Protein AF-A0A5J5C8I3-F1 (afdb_monomer_lite)

Organism: NCBI:txid54343

InterPro domains:
  IPR006120 Resolvase, HTH domain [PF02796] (49-90)
  IPR058913 Integrase core domain, putative [PF24764] (162-215)

Foldseek 3Di:
DLVVCVVCVVPDVDPVVVNVVVVVVVVVVVVVVVPPPPLDFDWDDDPDDDTQTDDDPVVVLVCLLVVDDLVRVCVVNVHDSVSSVVVCVVVVHDNVVQADPDDLVNLLVLLLVVCVVPVPDDLVNSQVVCVVVVGHHDSVSSVVSCCVNPVPSVVVVVPVCDLLLVLLCCQQPVVVVVVVVVVVCVCQQQFFDPVVVGGGVVRVVVVVCVVPVDDDDPPPPPVPDPVVVVLDDVPDPPSDDPDPPSPDPDDPVLVVVLVVFADSPDDDPPSRVVRSVSSSVSCVVVPGD

pLDDT: mean 78.27, std 14.27, range [40.41, 94.88]

Secondary structure (DSSP, 8-state):
-HHHHHHHTTTS---HHHHHHHHHHHHHHHHHHHS-------EE--SSSSPEE---HHHHHHHHHTT--HHHHHHHTTS-HHHHHHHHHHTT--GGGGS----HHHHHHHHHHHHHH-TT--HHHHHHHHHHTT----HHHHHHHHHHH-HHHHHHHHHHS-HHHHHHHHHHHHHHHHHHHHHHHHHHHTSPBGGGTTB-HHHHHHHHHHH--S---S----TTS-HHHHT--TT-TT-S---------S-HHHHHHHHHH--TTS--SSTTHHHHHHHHHHHHHTT--

Radius of gyration: 27.31 Å; chains: 1; bounding box: 57×74×63 Å

Structure (mmCIF, N/CA/C/O backbone):
data_AF-A0A5J5C8I3-F1
#
_entry.id   AF-A0A5J5C8I3-F1
#
loop_
_atom_site.group_PDB
_atom_site.id
_atom_site.type_symbol
_atom_site.label_atom_id
_atom_site.label_alt_id
_atom_site.label_comp_id
_atom_site.label_asym_id
_atom_site.label_entity_id
_atom_site.label_seq_id
_atom_site.pdbx_PDB_ins_code
_atom_site.Cartn_x
_atom_site.Cartn_y
_atom_site.Cartn_z
_atom_site.occupancy
_atom_site.B_iso_or_equiv
_atom_site.auth_seq_id
_atom_site.auth_comp_id
_atom_site.auth_asym_id
_atom_site.auth_atom_id
_atom_site.pdbx_PDB_model_num
ATOM 1 N N . GLU A 1 1 ? 6.267 12.354 2.575 1.00 45.28 1 GLU A N 1
ATOM 2 C CA . GLU A 1 1 ? 5.668 13.059 1.418 1.00 45.28 1 GLU A CA 1
ATOM 3 C C . GLU A 1 1 ? 6.557 14.190 0.904 1.00 45.28 1 GLU A C 1
ATOM 5 O O . GLU A 1 1 ? 6.891 14.155 -0.270 1.00 45.28 1 GLU A O 1
ATOM 10 N N . LEU A 1 2 ? 7.067 15.094 1.752 1.00 53.88 2 LEU A N 1
ATOM 11 C CA . LEU A 1 2 ? 8.058 16.112 1.342 1.00 53.88 2 LEU A CA 1
ATOM 12 C C . LEU A 1 2 ? 9.326 15.546 0.681 1.00 53.88 2 LEU A C 1
ATOM 14 O O . LEU A 1 2 ? 9.783 16.104 -0.302 1.00 53.88 2 LEU A O 1
ATOM 18 N N . VAL A 1 3 ? 9.833 14.402 1.154 1.00 56.12 3 VAL A N 1
ATOM 19 C CA . VAL A 1 3 ? 10.991 13.705 0.553 1.00 56.12 3 VAL A CA 1
ATOM 20 C C . VAL A 1 3 ? 10.717 13.251 -0.889 1.00 56.12 3 VAL A C 1
ATOM 22 O O . VAL A 1 3 ? 11.612 13.241 -1.726 1.00 56.12 3 VAL A O 1
ATOM 25 N N . VAL A 1 4 ? 9.466 12.892 -1.193 1.00 55.72 4 VAL A N 1
ATOM 26 C CA . VAL A 1 4 ? 9.051 12.476 -2.541 1.00 55.72 4 VAL A CA 1
ATOM 27 C C . VAL A 1 4 ? 8.897 13.704 -3.439 1.00 55.72 4 VAL A C 1
ATOM 29 O O . VAL A 1 4 ? 9.356 13.685 -4.573 1.00 55.72 4 VAL A O 1
ATOM 32 N N . LEU A 1 5 ? 8.339 14.802 -2.920 1.00 54.97 5 LEU A N 1
ATOM 33 C CA . LEU A 1 5 ? 8.236 16.070 -3.651 1.00 54.97 5 LEU A CA 1
ATOM 34 C C . LEU A 1 5 ? 9.607 16.700 -3.927 1.00 54.97 5 LEU A C 1
ATOM 36 O O . LEU A 1 5 ? 9.824 17.210 -5.020 1.00 54.97 5 LEU A O 1
ATOM 40 N N . SER A 1 6 ? 10.552 16.619 -2.985 1.00 61.47 6 SER A N 1
ATOM 41 C CA . SER A 1 6 ? 11.927 17.084 -3.196 1.00 61.47 6 SER A CA 1
ATOM 42 C C . SER A 1 6 ? 12.701 16.212 -4.184 1.00 61.47 6 SER A C 1
ATOM 44 O O . SER A 1 6 ? 13.575 16.713 -4.877 1.00 61.47 6 SER A O 1
ATOM 46 N N . ALA A 1 7 ? 12.395 14.912 -4.252 1.00 57.50 7 ALA A N 1
ATOM 47 C CA . ALA A 1 7 ? 12.998 14.005 -5.226 1.00 57.50 7 ALA A CA 1
ATOM 48 C C . ALA A 1 7 ? 12.421 14.194 -6.641 1.00 57.50 7 ALA A C 1
ATOM 50 O O . ALA A 1 7 ? 13.134 13.994 -7.619 1.00 57.50 7 ALA A O 1
ATOM 51 N N . LEU A 1 8 ? 11.148 14.596 -6.746 1.00 52.44 8 LEU A N 1
ATOM 52 C CA . LEU A 1 8 ? 10.437 14.807 -8.011 1.00 52.44 8 LEU A CA 1
ATOM 53 C C . LEU A 1 8 ? 10.497 16.253 -8.528 1.00 52.44 8 LEU A C 1
ATOM 55 O O . LEU A 1 8 ? 10.096 16.490 -9.665 1.00 52.44 8 LEU A O 1
ATOM 59 N N . SER A 1 9 ? 11.008 17.215 -7.751 1.00 62.06 9 SER A N 1
ATOM 60 C CA . SER A 1 9 ? 11.122 18.620 -8.186 1.00 62.06 9 SER A CA 1
ATOM 61 C C . SER A 1 9 ? 12.060 18.809 -9.382 1.00 62.06 9 SER A C 1
ATOM 63 O O . SER A 1 9 ? 11.956 19.797 -10.100 1.00 62.06 9 SER A O 1
ATOM 65 N N . SER A 1 10 ? 12.957 17.848 -9.618 1.00 57.84 10 SER A N 1
ATOM 66 C CA . SER A 1 10 ? 13.832 17.797 -10.791 1.00 57.84 10 SER A CA 1
ATOM 67 C C . SER A 1 10 ? 13.133 17.280 -12.054 1.00 57.84 10 SER A C 1
ATOM 69 O O . SER A 1 10 ? 13.658 17.463 -13.148 1.00 57.84 10 SER A O 1
ATOM 71 N N . GLN A 1 11 ? 11.970 16.632 -11.916 1.00 60.75 11 GLN A N 1
ATOM 72 C CA . GLN A 1 11 ? 11.243 15.966 -13.005 1.00 60.75 11 GLN A CA 1
ATOM 73 C C . GLN A 1 11 ? 9.874 16.599 -13.299 1.00 60.75 11 GLN A C 1
ATOM 75 O O . GLN A 1 11 ? 9.324 16.390 -14.378 1.00 60.75 11 GLN A O 1
ATOM 80 N N . LEU A 1 12 ? 9.316 17.369 -12.361 1.00 60.66 12 LEU A N 1
ATOM 81 C CA . LEU A 1 12 ? 8.031 18.052 -12.490 1.00 60.66 12 LEU A CA 1
ATOM 82 C C . LEU A 1 12 ? 8.188 19.519 -12.076 1.00 60.66 12 LEU A C 1
ATOM 84 O O . LEU A 1 12 ? 8.596 19.805 -10.951 1.00 60.66 12 LEU A O 1
ATOM 88 N N . GLU A 1 13 ? 7.813 20.449 -12.958 1.00 63.59 13 GLU A N 1
ATOM 89 C CA . GLU A 1 13 ? 7.705 21.877 -12.631 1.00 63.59 13 GLU A CA 1
ATOM 90 C C . GLU A 1 13 ? 6.507 22.103 -11.697 1.00 63.59 13 GLU A C 1
ATOM 92 O O . GLU A 1 13 ? 5.397 22.433 -12.116 1.00 63.59 13 GLU A O 1
ATOM 97 N N . ILE A 1 14 ? 6.711 21.870 -10.402 1.00 69.06 14 ILE A N 1
ATOM 98 C CA . ILE A 1 14 ? 5.709 22.160 -9.380 1.00 69.06 14 ILE A CA 1
ATOM 99 C C . ILE A 1 14 ? 5.780 23.663 -9.078 1.00 69.06 14 ILE A C 1
ATOM 101 O O . ILE A 1 14 ? 6.848 24.147 -8.696 1.00 69.06 14 ILE A O 1
ATOM 105 N N . PRO A 1 15 ? 4.673 24.421 -9.203 1.00 83.69 15 PRO A N 1
ATOM 106 C CA . PRO A 1 15 ? 4.667 25.835 -8.855 1.00 83.69 15 PRO A CA 1
ATOM 107 C C . PRO A 1 15 ? 5.133 26.049 -7.413 1.00 83.69 15 PRO A C 1
ATOM 109 O O . PRO A 1 15 ? 4.615 25.414 -6.492 1.00 83.69 15 PRO A O 1
ATOM 112 N N . GLN A 1 16 ? 6.067 26.981 -7.214 1.00 76.81 16 GLN A N 1
ATOM 113 C CA . GLN A 1 16 ? 6.699 27.241 -5.915 1.00 76.81 16 GLN A CA 1
ATOM 114 C C . GLN A 1 16 ? 5.673 27.478 -4.794 1.00 76.81 16 GLN A C 1
ATOM 116 O O . GLN A 1 16 ? 5.815 26.950 -3.699 1.00 76.81 16 GLN A O 1
ATOM 121 N N . ALA A 1 17 ? 4.567 28.160 -5.108 1.00 80.12 17 ALA A N 1
ATOM 122 C CA . ALA A 1 17 ? 3.471 28.400 -4.171 1.00 80.12 17 ALA A CA 1
ATOM 123 C C . ALA A 1 17 ? 2.844 27.109 -3.602 1.00 80.12 17 ALA A C 1
ATOM 125 O O . ALA A 1 17 ? 2.425 27.083 -2.448 1.00 80.12 17 ALA A O 1
ATOM 126 N N . VAL A 1 18 ? 2.783 26.030 -4.391 1.00 78.31 18 VAL A N 1
ATOM 127 C CA . VAL A 1 18 ? 2.261 24.728 -3.942 1.00 78.31 18 VAL A CA 1
ATOM 128 C C . VAL A 1 18 ? 3.261 24.052 -3.009 1.00 78.31 18 VAL A C 1
ATOM 130 O O . VAL A 1 18 ? 2.869 23.491 -1.987 1.00 78.31 18 VAL A O 1
ATOM 133 N N . PHE A 1 19 ? 4.553 24.132 -3.330 1.00 78.44 19 PHE A N 1
ATOM 134 C CA . PHE A 1 19 ? 5.613 23.594 -2.480 1.00 78.44 19 PHE A CA 1
ATOM 135 C C . PHE A 1 19 ? 5.661 24.307 -1.122 1.00 78.44 19 PHE A C 1
ATOM 137 O O . PHE A 1 19 ? 5.712 23.650 -0.078 1.00 78.44 19 PHE A O 1
ATOM 144 N N . ASP A 1 20 ? 5.574 25.636 -1.134 1.00 79.31 20 ASP A N 1
ATOM 145 C CA . ASP A 1 20 ? 5.576 26.464 0.070 1.00 79.31 20 ASP A CA 1
ATOM 146 C C . ASP A 1 20 ? 4.351 26.153 0.945 1.00 79.31 20 ASP A C 1
ATOM 148 O O . ASP A 1 20 ? 4.504 25.894 2.139 1.00 79.31 20 ASP A O 1
ATOM 152 N N . ALA A 1 21 ? 3.159 26.047 0.345 1.00 81.56 21 ALA A N 1
ATOM 153 C CA . ALA A 1 21 ? 1.935 25.686 1.061 1.00 81.56 21 ALA A CA 1
ATOM 154 C C . ALA A 1 21 ? 2.007 24.283 1.694 1.00 81.56 21 ALA A C 1
ATOM 156 O O . ALA A 1 21 ? 1.609 24.091 2.844 1.00 81.56 21 ALA A O 1
ATOM 157 N N . ILE A 1 22 ? 2.542 23.285 0.980 1.00 79.62 22 ILE A N 1
ATOM 158 C CA . ILE A 1 22 ? 2.702 21.922 1.519 1.00 79.62 22 ILE A CA 1
ATOM 159 C C . ILE A 1 22 ? 3.728 21.903 2.660 1.00 79.62 22 ILE A C 1
ATOM 161 O O . ILE A 1 22 ? 3.525 21.222 3.670 1.00 79.62 22 ILE A O 1
ATOM 165 N N . THR A 1 23 ? 4.817 22.658 2.518 1.00 80.94 23 THR A N 1
ATOM 166 C CA . THR A 1 2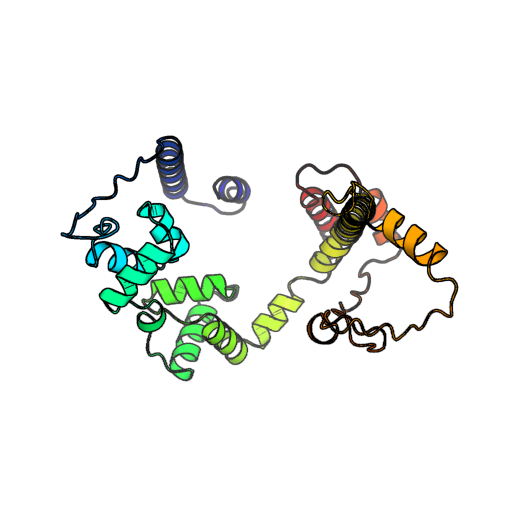3 ? 5.854 22.782 3.549 1.00 80.94 23 THR A CA 1
ATOM 167 C C . THR A 1 23 ? 5.302 23.458 4.801 1.00 80.94 23 THR A C 1
ATOM 169 O O . THR A 1 23 ? 5.540 22.985 5.914 1.00 80.94 23 THR A O 1
ATOM 172 N N . GLU A 1 24 ? 4.507 24.512 4.631 1.00 85.56 24 GLU A N 1
ATOM 173 C CA . GLU A 1 24 ? 3.819 25.200 5.721 1.00 85.56 24 GLU A CA 1
ATOM 174 C C . GLU A 1 24 ? 2.870 24.254 6.466 1.00 85.56 24 GLU A C 1
ATOM 176 O O . GLU A 1 24 ? 2.959 24.127 7.691 1.00 85.56 24 GLU A O 1
ATOM 181 N N . VAL A 1 25 ? 2.030 23.512 5.738 1.00 83.69 25 VAL A N 1
ATOM 182 C CA . VAL A 1 25 ? 1.136 22.505 6.329 1.00 83.69 25 VAL A CA 1
ATOM 183 C C . VAL A 1 25 ? 1.934 21.450 7.097 1.00 83.69 25 VAL A C 1
ATOM 185 O O . VAL A 1 25 ? 1.577 21.115 8.226 1.00 83.69 25 VAL A O 1
ATOM 188 N N . HIS A 1 26 ? 3.043 20.958 6.546 1.00 79.62 26 HIS A N 1
ATOM 189 C CA . HIS A 1 26 ? 3.890 19.983 7.232 1.00 79.62 26 HIS A CA 1
ATOM 190 C C . HIS A 1 26 ? 4.505 20.537 8.524 1.00 79.62 26 HIS A C 1
ATOM 192 O O . HIS A 1 26 ? 4.510 19.843 9.545 1.00 79.62 26 HIS A O 1
ATOM 198 N N . CYS A 1 27 ? 4.997 21.779 8.512 1.00 79.88 27 CYS A N 1
ATOM 199 C CA . CYS A 1 27 ? 5.508 22.451 9.707 1.00 79.88 27 CYS A CA 1
ATOM 200 C C . CYS A 1 27 ? 4.414 22.614 10.771 1.00 79.88 27 CYS A C 1
ATOM 202 O O . CYS A 1 27 ? 4.650 22.322 11.945 1.00 79.88 27 CYS A O 1
ATOM 204 N N . LEU A 1 28 ? 3.204 23.015 10.372 1.00 80.38 28 LEU A N 1
ATOM 205 C CA . LEU A 1 28 ? 2.064 23.154 11.282 1.00 80.38 28 LEU A CA 1
ATOM 206 C C . LEU A 1 28 ? 1.656 21.811 11.900 1.00 80.38 28 LEU A C 1
ATOM 208 O O . LEU A 1 28 ? 1.458 21.737 13.114 1.00 80.38 28 LEU A O 1
ATOM 212 N N . VAL A 1 29 ? 1.585 20.750 11.094 1.00 76.81 29 VAL A N 1
ATOM 213 C CA . VAL A 1 29 ? 1.251 19.391 11.549 1.00 76.81 29 VAL A CA 1
ATOM 214 C C . VAL A 1 29 ? 2.332 18.833 12.477 1.00 76.81 29 VAL A C 1
ATOM 216 O O . VAL A 1 29 ? 2.001 18.276 13.521 1.00 76.81 29 VAL A O 1
ATOM 219 N N . SER A 1 30 ? 3.612 19.024 12.147 1.00 74.75 30 SER A N 1
ATOM 220 C CA . SER A 1 30 ? 4.733 18.563 12.983 1.00 74.75 30 SER A CA 1
ATOM 221 C C . SER A 1 30 ? 4.735 19.265 14.342 1.00 74.75 30 SER A C 1
ATOM 223 O O . SER A 1 30 ? 4.835 18.613 15.378 1.00 74.75 30 SER A O 1
ATOM 225 N N . ARG A 1 31 ? 4.505 20.584 14.350 1.00 74.31 31 ARG A N 1
ATOM 226 C CA . ARG A 1 31 ? 4.409 21.386 15.577 1.00 74.31 31 ARG A CA 1
ATOM 227 C C . ARG A 1 31 ? 3.199 21.010 16.439 1.00 74.31 31 ARG A C 1
ATOM 229 O O . ARG A 1 31 ? 3.272 21.087 17.660 1.00 74.31 31 ARG A O 1
ATOM 236 N N . GLN A 1 32 ? 2.089 20.607 15.818 1.00 64.81 32 GLN A N 1
ATOM 237 C CA . GLN A 1 32 ? 0.923 20.069 16.526 1.00 64.81 32 GLN A CA 1
ATOM 238 C C . GLN A 1 32 ? 1.165 18.655 17.074 1.00 64.81 32 GLN A C 1
ATOM 240 O O . GLN A 1 32 ? 0.598 18.316 18.102 1.00 64.81 32 GLN A O 1
ATOM 245 N N . HIS A 1 33 ? 2.007 17.839 16.432 1.00 62.06 33 HIS A N 1
ATOM 246 C CA . HIS A 1 33 ? 2.320 16.486 16.904 1.00 62.06 33 HIS A CA 1
ATOM 247 C C . HIS A 1 33 ? 3.177 16.478 18.181 1.00 62.06 33 HIS A C 1
ATOM 249 O O . HIS A 1 33 ? 3.020 15.589 19.013 1.00 62.06 33 HIS A O 1
ATOM 255 N N . GLU A 1 34 ? 4.057 17.472 18.348 1.00 58.50 34 GLU A N 1
ATOM 256 C CA . GLU A 1 34 ? 4.888 17.649 19.554 1.00 58.50 34 GLU A CA 1
ATOM 257 C C . GLU A 1 34 ? 4.102 18.189 20.757 1.00 58.50 34 GLU A C 1
ATOM 259 O O . GLU A 1 34 ? 4.497 17.990 21.906 1.00 58.50 34 GLU A O 1
ATOM 264 N N . GLN A 1 35 ? 2.968 18.849 20.515 1.00 59.00 35 GLN A N 1
ATOM 265 C CA . GLN A 1 35 ? 2.013 19.158 21.569 1.00 59.00 35 GLN A CA 1
ATOM 266 C C . GLN A 1 35 ? 1.181 17.902 21.822 1.00 59.00 35 GLN A C 1
ATOM 268 O O . GLN A 1 35 ? 0.249 17.616 21.077 1.00 59.00 35 GLN A O 1
ATOM 273 N N . GLU A 1 36 ? 1.500 17.144 22.875 1.00 53.47 36 GLU A N 1
ATOM 274 C CA . GLU A 1 36 ? 0.595 16.117 23.395 1.00 53.47 36 GLU A CA 1
ATOM 275 C C . GLU A 1 36 ? -0.774 16.762 23.649 1.00 53.47 36 GLU A C 1
ATOM 277 O O . GLU A 1 36 ? -1.001 17.432 24.659 1.00 53.47 36 GLU A O 1
ATOM 282 N N . THR A 1 37 ? -1.703 16.608 22.706 1.00 54.84 37 THR A N 1
ATOM 283 C CA . THR A 1 37 ? -3.076 17.055 22.894 1.00 54.84 37 THR A CA 1
ATOM 284 C C . THR A 1 37 ? -3.667 16.182 23.986 1.00 54.84 37 THR A C 1
ATOM 286 O O . THR A 1 37 ? -4.072 15.044 23.736 1.00 54.84 37 THR A O 1
ATOM 289 N N . ALA A 1 38 ? -3.695 16.700 25.212 1.00 53.06 38 ALA A N 1
ATOM 290 C CA . ALA A 1 38 ? -4.491 16.154 26.293 1.00 53.06 38 ALA A CA 1
ATOM 291 C C . ALA A 1 38 ? -5.965 16.273 25.885 1.00 53.06 38 ALA A C 1
ATOM 293 O O . ALA A 1 38 ? -6.630 17.275 26.158 1.00 53.06 38 ALA A O 1
ATOM 294 N N . VAL A 1 39 ? -6.473 15.272 25.161 1.00 61.06 39 VAL A N 1
ATOM 295 C CA . VAL A 1 39 ? -7.875 15.241 24.754 1.00 61.06 39 VAL A CA 1
ATOM 296 C C . VAL A 1 39 ? -8.710 15.072 26.018 1.00 61.06 39 VAL A C 1
ATOM 298 O O . VAL A 1 39 ? -8.777 13.996 26.611 1.00 61.06 39 VAL A O 1
ATOM 301 N N . THR A 1 40 ? -9.299 16.175 26.474 1.00 58.97 40 THR A N 1
ATOM 302 C CA . THR A 1 40 ? -10.128 16.191 27.676 1.00 58.97 40 THR A CA 1
ATOM 303 C C . THR A 1 40 ? -11.509 15.686 27.305 1.00 58.97 40 THR A C 1
ATOM 305 O O . THR A 1 40 ? -12.269 16.346 26.602 1.00 58.97 40 THR A O 1
ATOM 308 N N . VAL A 1 41 ? -11.827 14.484 27.769 1.00 69.06 41 VAL A N 1
ATOM 309 C CA . VAL A 1 41 ? -13.116 13.848 27.521 1.00 69.06 41 VAL A CA 1
ATOM 310 C C . VAL A 1 41 ? -14.086 14.230 28.640 1.00 69.06 41 VAL A C 1
ATOM 312 O O . VAL A 1 41 ? -13.828 13.948 29.811 1.00 69.06 41 VAL A O 1
ATOM 315 N N . LEU A 1 42 ? -15.216 14.850 28.291 1.00 73.56 42 LEU A N 1
ATOM 316 C CA . LEU A 1 42 ? -16.266 15.189 29.255 1.00 73.56 42 LEU A CA 1
ATOM 317 C C . LEU A 1 42 ? -16.991 13.920 29.727 1.00 73.56 42 LEU A C 1
ATOM 319 O O . LEU A 1 42 ? -17.348 13.052 28.927 1.00 73.56 42 LEU A O 1
ATOM 323 N N . LEU A 1 43 ? -17.210 13.808 31.038 1.00 79.44 43 LEU A N 1
ATOM 324 C CA . LEU A 1 43 ? -17.858 12.658 31.667 1.00 79.44 43 LEU A CA 1
ATOM 325 C C . LEU A 1 43 ? -19.172 13.076 32.327 1.00 79.44 43 LEU A C 1
ATOM 327 O O . LEU A 1 43 ? -19.191 13.935 33.203 1.00 79.44 43 LEU A O 1
ATOM 331 N N . GLU A 1 44 ? -20.252 12.397 31.968 1.00 78.00 44 GLU A N 1
ATOM 332 C CA . GLU A 1 44 ? -21.546 12.476 32.636 1.00 78.00 44 GLU A CA 1
ATOM 333 C C . GLU A 1 44 ? -21.626 11.377 33.708 1.00 78.00 44 GLU A C 1
ATOM 335 O O . GLU A 1 44 ? -21.439 10.188 33.416 1.00 78.00 44 GLU A O 1
ATOM 340 N N . ARG A 1 45 ? -21.871 11.746 34.970 1.00 74.06 45 ARG A N 1
ATOM 341 C CA . ARG A 1 45 ? -22.079 10.776 36.058 1.00 74.06 45 ARG A CA 1
ATOM 342 C C . ARG A 1 45 ? -23.573 10.527 36.243 1.00 74.06 45 ARG A C 1
ATOM 344 O O . ARG A 1 45 ? -24.299 11.438 36.617 1.00 74.06 45 ARG A O 1
ATOM 351 N N . GLY A 1 46 ? -24.008 9.293 35.999 1.00 74.06 46 GLY A N 1
ATOM 352 C CA . GLY A 1 46 ? -25.358 8.839 36.335 1.00 74.06 46 GLY A CA 1
ATOM 353 C C . GLY A 1 46 ? -25.477 8.366 37.786 1.00 74.06 46 GLY A C 1
ATOM 354 O O . GLY A 1 46 ? -24.484 8.270 38.508 1.00 74.06 46 GLY A O 1
ATOM 355 N N . ASN A 1 47 ? -26.697 8.002 38.188 1.00 70.25 47 ASN A N 1
ATOM 356 C CA . ASN A 1 47 ? -27.012 7.531 39.545 1.00 70.25 47 ASN A CA 1
ATOM 357 C C . ASN A 1 47 ? -26.331 6.195 39.908 1.00 70.25 47 ASN A C 1
ATOM 359 O O . ASN A 1 47 ? -26.261 5.834 41.082 1.00 70.25 47 ASN A O 1
ATOM 363 N N . SER A 1 48 ? -25.851 5.423 38.923 1.00 66.31 48 SER A N 1
ATOM 364 C CA . SER A 1 48 ? -25.168 4.137 39.129 1.00 66.31 48 SER A CA 1
ATOM 365 C C . SER A 1 48 ? -24.269 3.789 37.935 1.00 66.31 48 SER A C 1
ATOM 367 O O . SER A 1 48 ? -24.631 4.055 36.790 1.00 66.31 48 SER A O 1
ATOM 369 N N . GLY A 1 49 ? -23.127 3.136 38.184 1.00 71.69 49 GLY A N 1
ATOM 370 C CA . GLY A 1 49 ? -22.245 2.592 37.140 1.00 71.69 49 GLY A CA 1
ATOM 371 C C . GLY A 1 49 ? -21.100 3.510 36.682 1.00 71.69 49 GLY A C 1
ATOM 372 O O . GLY A 1 49 ? -20.818 4.550 37.274 1.00 71.69 49 GLY A O 1
ATOM 373 N N . ARG A 1 50 ? -20.382 3.078 35.633 1.00 72.12 50 ARG A N 1
ATOM 374 C CA . ARG A 1 50 ? -19.227 3.799 35.065 1.00 72.12 50 ARG A CA 1
ATOM 375 C C . ARG A 1 50 ? -19.693 5.089 34.361 1.00 72.12 50 ARG A C 1
ATOM 377 O O . ARG A 1 50 ? -20.641 5.007 33.583 1.00 72.12 50 ARG A O 1
ATOM 384 N N . PRO A 1 51 ? -19.016 6.241 34.557 1.00 77.69 51 PRO A N 1
ATOM 385 C CA . PRO A 1 51 ? -19.392 7.507 33.923 1.00 77.69 51 PRO A CA 1
ATOM 386 C C . PRO A 1 51 ? -19.471 7.416 32.393 1.00 77.69 51 PRO A C 1
ATOM 388 O O . PRO A 1 51 ? -18.650 6.743 31.756 1.00 77.69 51 PRO A O 1
ATOM 391 N N . ARG A 1 52 ? -20.447 8.110 31.803 1.00 78.44 52 ARG A N 1
ATOM 392 C CA . ARG A 1 52 ? -20.697 8.140 30.360 1.00 78.44 52 ARG A CA 1
ATOM 393 C C . ARG A 1 52 ? -19.818 9.212 29.716 1.00 78.44 52 ARG A C 1
ATOM 395 O O . ARG A 1 52 ? -19.861 10.371 30.094 1.00 78.44 52 ARG A O 1
ATOM 402 N N . VAL A 1 53 ? -19.029 8.829 28.722 1.00 82.25 53 VAL A N 1
ATOM 403 C CA . VAL A 1 53 ? -18.193 9.755 27.943 1.00 82.25 53 VAL A CA 1
ATOM 404 C C . VAL A 1 53 ? -19.063 10.548 26.971 1.00 82.25 53 VAL A C 1
ATOM 406 O O . VAL A 1 53 ? -19.627 9.931 26.068 1.00 82.25 53 VAL A O 1
ATOM 409 N N . ILE A 1 54 ? -19.191 11.864 27.146 1.00 82.69 54 ILE A N 1
ATOM 410 C CA . ILE A 1 54 ? -19.968 12.759 26.273 1.00 82.69 54 ILE A CA 1
ATOM 411 C C . ILE A 1 54 ? -19.175 13.017 24.991 1.00 82.69 54 ILE A C 1
ATOM 413 O O . ILE A 1 54 ? -18.044 13.490 25.046 1.00 82.69 54 ILE A O 1
ATOM 417 N N . LEU A 1 55 ? -19.790 12.706 23.851 1.00 86.12 55 LEU A N 1
ATOM 418 C CA . LEU A 1 55 ? -19.276 12.958 22.506 1.00 86.12 55 LEU A CA 1
ATOM 419 C C . LEU A 1 55 ? -20.345 13.739 21.723 1.00 86.12 55 LEU A C 1
ATOM 421 O O . LEU A 1 55 ? -21.529 13.507 21.961 1.00 86.12 55 LEU A O 1
ATOM 425 N N . SER A 1 56 ? -19.944 14.618 20.799 1.00 89.00 56 SER A N 1
ATOM 426 C CA . SER A 1 56 ? -20.870 15.254 19.843 1.00 89.00 56 SER A CA 1
ATOM 427 C C . SER A 1 56 ? -21.152 14.301 18.681 1.00 89.00 56 SER A C 1
ATOM 429 O O . SER A 1 56 ? -20.221 13.746 18.089 1.00 89.00 56 SER A O 1
ATOM 431 N N . GLU A 1 57 ? -22.435 14.101 18.384 1.00 90.56 57 GLU A N 1
ATOM 432 C CA . GLU A 1 57 ? -22.897 13.289 17.256 1.00 90.56 57 GLU A CA 1
ATOM 433 C C . GLU A 1 57 ? -22.523 13.950 15.928 1.00 90.56 57 GLU A C 1
ATOM 435 O O . GLU A 1 57 ? -21.987 13.294 15.033 1.00 90.56 57 GLU A O 1
ATOM 440 N N . GLU A 1 58 ? -22.733 15.262 15.844 1.00 91.56 58 GLU A N 1
ATOM 441 C CA . GLU A 1 58 ? -22.479 16.093 14.670 1.00 91.56 58 GLU A CA 1
ATOM 442 C C . GLU A 1 58 ? -21.003 16.023 14.286 1.00 91.56 58 GLU A C 1
ATOM 444 O O . GLU A 1 58 ? -20.667 15.697 13.149 1.00 91.56 58 GLU A O 1
ATOM 449 N N . TYR A 1 59 ? -20.116 16.202 15.268 1.00 90.75 59 TYR A N 1
ATOM 450 C CA . TYR A 1 59 ? -18.676 16.140 15.052 1.00 90.75 59 TYR A CA 1
ATOM 451 C C . TYR A 1 59 ? -18.224 14.757 14.564 1.00 90.75 59 TYR A C 1
ATOM 453 O O . TYR A 1 59 ? -17.438 14.640 13.624 1.00 90.75 59 TYR A O 1
ATOM 461 N N . VAL A 1 60 ? -18.738 13.676 15.159 1.00 90.75 60 VAL A N 1
ATOM 462 C CA . VAL A 1 60 ? -18.406 12.313 14.712 1.00 90.75 60 VAL A CA 1
ATOM 463 C C . VAL A 1 60 ? -18.956 12.045 13.307 1.00 90.75 60 VAL A C 1
ATOM 465 O O . VAL A 1 60 ? -18.263 11.423 12.500 1.00 90.75 60 VAL A O 1
ATOM 468 N N . SER A 1 61 ? -20.157 12.532 12.995 1.00 90.50 61 SER A N 1
ATOM 469 C CA . SER A 1 61 ? -20.773 12.422 11.669 1.00 90.50 61 SER A CA 1
ATOM 470 C C . SER A 1 61 ? -19.950 13.145 10.597 1.00 90.50 61 SER A C 1
ATOM 472 O O . SER A 1 61 ? -19.627 12.559 9.561 1.00 90.50 61 SER A O 1
ATOM 474 N N . GLU A 1 62 ? -19.505 14.372 10.870 1.00 90.06 62 GLU A N 1
ATOM 475 C CA . GLU A 1 62 ? -18.627 15.139 9.980 1.00 90.06 62 GLU A CA 1
ATOM 476 C C . GLU A 1 62 ? -17.311 14.406 9.703 1.00 90.06 62 GLU A C 1
ATOM 478 O O . GLU A 1 62 ? -16.929 14.226 8.544 1.00 90.06 62 GLU A O 1
ATOM 483 N N . LEU A 1 63 ? -16.648 13.891 10.741 1.00 88.50 63 LEU A N 1
ATOM 484 C CA . LEU A 1 63 ? -15.400 13.140 10.576 1.00 88.50 63 LEU A CA 1
ATOM 485 C C . LEU A 1 63 ? -15.599 11.852 9.759 1.00 88.50 63 LEU A C 1
ATOM 487 O O . LEU A 1 63 ? -14.73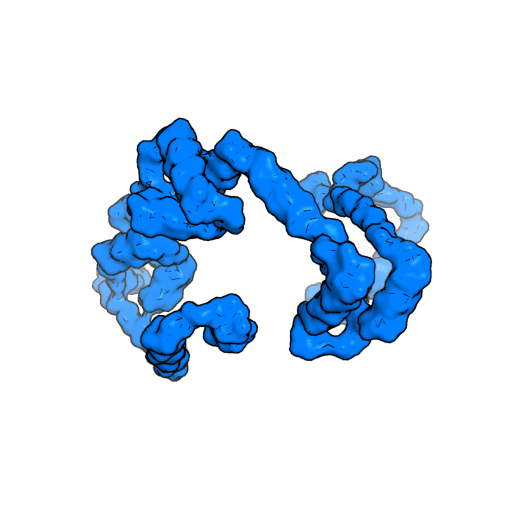5 11.465 8.963 1.00 88.50 63 LEU A O 1
ATOM 491 N N . LEU A 1 64 ? -16.742 11.180 9.925 1.00 87.44 64 LEU A N 1
ATOM 492 C CA . LEU A 1 64 ? -17.100 10.011 9.124 1.00 87.44 64 LEU A CA 1
ATOM 493 C C . LEU A 1 64 ? -17.357 10.378 7.655 1.00 87.44 64 LEU A C 1
ATOM 495 O O . LEU A 1 64 ? -16.948 9.609 6.773 1.00 87.44 64 LEU A O 1
ATOM 499 N N . ASN A 1 65 ? -17.981 11.531 7.393 1.00 86.31 65 ASN A N 1
ATOM 500 C CA . ASN A 1 65 ? -18.210 12.081 6.052 1.00 86.31 65 ASN A CA 1
ATOM 501 C C . ASN A 1 65 ? -16.902 12.482 5.361 1.00 86.31 65 ASN A C 1
ATOM 503 O O . ASN A 1 65 ? -16.719 12.181 4.183 1.00 86.31 65 ASN A O 1
ATOM 507 N N . MET A 1 66 ? -15.934 13.015 6.112 1.00 83.56 66 MET A N 1
ATOM 508 C CA . MET A 1 66 ? -14.566 13.259 5.628 1.00 83.56 66 MET A CA 1
ATOM 509 C C . MET A 1 66 ? -13.799 11.966 5.289 1.00 83.56 66 MET A C 1
ATOM 511 O O . MET A 1 66 ? -12.691 12.005 4.756 1.00 83.56 66 MET A O 1
ATOM 515 N N . GLY A 1 67 ? -14.366 10.790 5.578 1.00 79.81 67 GLY A N 1
ATOM 516 C CA . GLY A 1 67 ? -13.782 9.501 5.215 1.00 79.81 67 GLY A CA 1
ATOM 517 C C . GLY A 1 67 ? -12.712 8.996 6.184 1.00 79.81 67 GLY A C 1
ATOM 518 O O . GLY A 1 67 ? -12.013 8.030 5.856 1.00 79.81 67 GLY A O 1
ATOM 519 N N . LEU A 1 68 ? -12.599 9.593 7.376 1.00 81.06 68 LEU A N 1
ATOM 520 C CA . LEU A 1 68 ? -11.706 9.118 8.432 1.00 81.06 68 LEU A CA 1
ATOM 521 C C . LEU A 1 68 ? -12.155 7.741 8.937 1.00 81.06 68 LEU A C 1
ATOM 523 O O . LEU A 1 68 ? -13.342 7.424 9.038 1.00 81.06 68 LEU A O 1
ATOM 527 N N . SER A 1 69 ? -11.185 6.885 9.266 1.00 85.31 69 SER A N 1
ATOM 528 C CA . SER A 1 69 ? -11.495 5.570 9.836 1.00 85.31 69 SER A CA 1
ATOM 529 C C . SER A 1 69 ? -11.983 5.700 11.279 1.00 85.31 69 SER A C 1
ATOM 531 O O . SER A 1 69 ? -11.451 6.505 12.039 1.00 85.31 69 SER A O 1
ATOM 533 N N . VAL A 1 70 ? -12.895 4.823 11.713 1.00 85.25 70 VAL A N 1
ATOM 534 C CA . VAL A 1 70 ? -13.366 4.758 13.115 1.00 85.25 70 VAL A CA 1
ATOM 535 C C . VAL A 1 70 ? -12.191 4.638 14.099 1.00 85.25 70 VAL A C 1
ATOM 537 O O . VAL A 1 70 ? -12.192 5.234 15.170 1.00 85.25 70 VAL A O 1
ATOM 540 N N . LYS A 1 71 ? -11.128 3.916 13.716 1.00 83.94 71 LYS A N 1
ATOM 541 C CA . LYS A 1 71 ? -9.883 3.818 14.494 1.00 83.94 71 LYS A CA 1
ATOM 542 C C . LYS A 1 71 ? -9.179 5.168 14.651 1.00 83.94 71 LYS A C 1
ATOM 544 O O . LYS A 1 71 ? -8.640 5.421 15.724 1.00 83.94 71 LYS A O 1
ATOM 549 N N . CYS A 1 72 ? -9.129 5.971 13.594 1.00 81.88 72 CYS A N 1
ATOM 550 C CA . CYS A 1 72 ? -8.530 7.302 13.608 1.00 81.88 72 CYS A CA 1
ATOM 551 C C . CYS A 1 72 ? -9.392 8.280 14.410 1.00 81.88 72 CYS A C 1
ATOM 553 O O . CYS A 1 72 ? -8.867 8.924 15.310 1.00 81.88 72 CYS A O 1
ATOM 555 N N . ILE A 1 73 ? -10.709 8.289 14.185 1.00 86.19 73 ILE A N 1
ATOM 556 C CA . ILE A 1 73 ? -11.659 9.130 14.926 1.00 86.19 73 ILE A CA 1
ATOM 557 C C . ILE A 1 73 ? -11.586 8.830 16.427 1.00 86.19 73 ILE A C 1
ATOM 559 O O . ILE A 1 73 ? -11.487 9.744 17.232 1.00 86.19 73 ILE A O 1
ATOM 563 N N . ALA A 1 74 ? -11.542 7.552 16.820 1.00 86.25 74 ALA A N 1
ATOM 564 C CA . ALA A 1 74 ? -11.424 7.176 18.229 1.00 86.25 74 ALA A CA 1
ATOM 565 C C . ALA A 1 74 ? -10.147 7.738 18.874 1.00 86.25 74 ALA A C 1
ATOM 567 O O . ALA A 1 74 ? -10.192 8.229 19.998 1.00 86.25 74 ALA A O 1
ATOM 568 N N . LYS A 1 75 ? -9.021 7.713 18.146 1.00 84.00 75 LYS A N 1
ATOM 569 C CA . LYS A 1 75 ? -7.767 8.325 18.605 1.00 84.00 75 LYS A CA 1
ATOM 570 C C . LYS A 1 75 ? -7.881 9.848 18.704 1.00 84.00 75 LYS A C 1
ATOM 572 O O . LYS A 1 75 ? -7.471 10.394 19.716 1.00 84.00 75 LYS A O 1
ATOM 577 N N . LEU A 1 76 ? -8.455 10.497 17.689 1.00 83.88 76 LEU A N 1
ATOM 578 C CA . LEU A 1 76 ? -8.637 11.952 17.630 1.00 83.88 76 LEU A CA 1
ATOM 579 C C . LEU A 1 76 ? -9.487 12.464 18.801 1.00 83.88 76 LEU A C 1
ATOM 581 O O . LEU A 1 76 ? -9.160 13.460 19.430 1.00 83.88 76 LEU A O 1
ATOM 585 N N . VAL A 1 77 ? -10.559 11.738 19.113 1.00 84.19 77 VAL A N 1
ATOM 586 C CA . VAL A 1 77 ? -11.512 12.069 20.180 1.00 84.19 77 VAL A CA 1
ATOM 587 C C . VAL A 1 77 ? -11.024 11.591 21.561 1.00 84.19 77 VAL A C 1
ATOM 589 O O . VAL A 1 77 ? -11.651 11.879 22.576 1.00 84.19 77 VAL A O 1
ATOM 592 N N . GLY A 1 78 ? -9.896 10.876 21.642 1.00 82.56 78 GLY A N 1
ATOM 593 C CA . GLY A 1 78 ? -9.318 10.438 22.918 1.00 82.56 78 GLY A CA 1
ATOM 594 C C . GLY A 1 78 ? -10.094 9.310 23.606 1.00 82.56 78 GLY A C 1
ATOM 595 O O . GLY A 1 78 ? -10.082 9.196 24.831 1.00 82.56 78 GLY A O 1
ATOM 596 N N . VAL A 1 79 ? -10.789 8.461 22.843 1.00 86.31 79 VAL A N 1
ATOM 597 C CA . VAL A 1 79 ? -11.621 7.372 23.377 1.00 86.31 79 VAL A CA 1
ATOM 598 C C . VAL A 1 79 ? -11.235 6.008 22.815 1.00 86.31 79 VAL A C 1
ATOM 600 O O . VAL A 1 79 ? -10.621 5.869 21.758 1.00 86.31 79 VAL A O 1
ATOM 603 N N . SER A 1 80 ? -11.640 4.943 23.510 1.00 85.44 80 SER A N 1
ATOM 604 C CA . SER A 1 80 ? -11.516 3.595 22.955 1.00 85.44 80 SER A CA 1
ATOM 605 C C . SER A 1 80 ? -12.410 3.435 21.717 1.00 85.44 80 SER A C 1
ATOM 607 O O . SER A 1 80 ? -13.507 3.999 21.657 1.00 85.44 80 SER A O 1
ATOM 609 N N . ARG A 1 81 ? -11.993 2.601 20.752 1.00 88.12 81 ARG A N 1
ATOM 610 C CA . ARG A 1 81 ? -12.828 2.278 19.575 1.00 88.12 81 ARG A CA 1
ATOM 611 C C . ARG A 1 81 ? -14.208 1.757 19.970 1.00 88.12 81 ARG A C 1
ATOM 613 O O . ARG A 1 81 ? -15.186 2.109 19.330 1.00 88.12 81 ARG A O 1
ATOM 620 N N . TRP A 1 82 ? -14.284 0.963 21.037 1.00 86.94 82 TRP A N 1
ATOM 621 C CA . TRP A 1 82 ? -15.538 0.421 21.561 1.00 86.94 82 TRP A CA 1
ATOM 622 C C . TRP A 1 82 ? -16.484 1.508 22.069 1.00 86.94 82 TRP A C 1
ATOM 624 O O . TRP A 1 82 ? -17.684 1.435 21.818 1.00 86.94 82 TRP A O 1
ATOM 634 N N . THR A 1 83 ? -15.954 2.526 22.751 1.00 89.38 83 THR A N 1
ATOM 635 C CA . THR A 1 83 ? -16.745 3.675 23.212 1.00 89.38 83 THR A CA 1
ATOM 636 C C . THR A 1 83 ? -17.341 4.420 22.023 1.00 89.38 83 THR A C 1
ATOM 638 O O . THR A 1 83 ? -18.541 4.676 22.014 1.00 89.38 83 THR A O 1
ATOM 641 N N . LEU A 1 84 ? -16.525 4.711 21.005 1.00 89.81 84 LEU A N 1
ATOM 642 C CA . LEU A 1 84 ? -16.990 5.389 19.797 1.00 89.81 84 LEU A CA 1
ATOM 643 C C . LEU A 1 84 ? -18.034 4.551 19.046 1.00 89.81 84 LEU A C 1
ATOM 645 O O . LEU A 1 84 ? -19.086 5.068 18.695 1.00 89.81 84 LEU A O 1
ATOM 649 N N . GLN A 1 85 ? -17.787 3.251 18.868 1.00 90.38 85 GLN A N 1
ATOM 650 C CA . GLN A 1 85 ? -18.716 2.343 18.190 1.00 90.38 85 GLN A CA 1
ATOM 651 C C . GLN A 1 85 ? -20.067 2.258 18.911 1.00 90.38 85 GLN A C 1
ATOM 653 O O . GLN A 1 85 ? -21.111 2.244 18.266 1.00 90.38 85 GLN A O 1
ATOM 658 N N . ARG A 1 86 ? -20.060 2.234 20.250 1.00 87.81 86 ARG A N 1
ATOM 659 C CA . ARG A 1 86 ? -21.291 2.273 21.048 1.00 87.81 86 ARG A CA 1
ATOM 660 C C . ARG A 1 86 ? -22.077 3.555 20.781 1.00 87.81 86 ARG A C 1
ATOM 662 O O . ARG A 1 86 ? -23.271 3.470 20.530 1.00 87.81 86 ARG A O 1
ATOM 669 N N . ARG A 1 87 ? -21.406 4.713 20.788 1.00 90.50 87 ARG A N 1
ATOM 670 C CA . ARG A 1 87 ? -22.042 6.007 20.495 1.00 90.50 87 ARG A CA 1
ATOM 671 C C . ARG A 1 87 ? -22.595 6.070 19.076 1.00 90.50 87 ARG A C 1
ATOM 673 O O . ARG A 1 87 ? -23.747 6.429 18.900 1.00 90.50 87 ARG A O 1
ATOM 680 N N . MET A 1 88 ? -21.827 5.612 18.090 1.00 91.31 88 MET A N 1
ATOM 681 C CA . MET A 1 88 ? -22.296 5.503 16.708 1.00 91.31 88 MET A CA 1
ATOM 682 C C . MET A 1 88 ? -23.576 4.663 16.601 1.00 91.31 88 MET A C 1
ATOM 684 O O . MET A 1 88 ? -24.506 5.078 15.925 1.00 91.31 88 MET A O 1
ATOM 688 N N . ASN A 1 89 ? -23.657 3.529 17.304 1.00 89.69 89 ASN A N 1
ATOM 689 C CA . ASN A 1 89 ? -24.860 2.694 17.302 1.00 89.69 89 ASN A CA 1
ATOM 690 C C . ASN A 1 89 ? -26.059 3.378 17.985 1.00 89.69 89 ASN A C 1
ATOM 692 O O . ASN A 1 89 ? -27.175 3.240 17.497 1.00 89.69 89 ASN A O 1
ATOM 696 N N . GLU A 1 90 ? -25.841 4.105 19.089 1.00 90.56 90 GLU A N 1
ATOM 697 C CA . GLU A 1 90 ? -26.889 4.891 19.769 1.00 90.56 90 GLU A CA 1
ATOM 698 C C . GLU A 1 90 ? -27.491 5.960 18.841 1.00 90.56 90 GLU A C 1
ATOM 700 O O . GLU A 1 90 ? -28.695 6.191 18.876 1.00 90.56 90 GLU A O 1
ATOM 705 N N . TRP A 1 91 ? -26.658 6.568 17.994 1.00 92.50 91 TRP A N 1
ATOM 706 C CA . TRP A 1 91 ? -27.044 7.597 17.024 1.00 92.50 91 TRP A CA 1
ATOM 707 C C . TRP A 1 91 ? -27.479 7.041 15.660 1.00 92.50 91 TRP A C 1
ATOM 709 O O . TRP A 1 91 ? -27.809 7.791 14.750 1.00 92.50 91 TRP A O 1
ATOM 719 N N . GLY A 1 92 ? -27.430 5.719 15.466 1.00 88.06 92 GLY A N 1
ATOM 720 C CA . GLY A 1 92 ? -27.706 5.106 14.163 1.00 88.06 92 GLY A CA 1
ATOM 721 C C . GLY A 1 92 ? -26.676 5.439 13.070 1.00 88.06 92 GLY A C 1
ATOM 722 O O . GLY A 1 92 ? -26.933 5.198 11.890 1.00 88.06 92 GLY A O 1
ATOM 723 N N . LEU A 1 93 ? -25.495 5.952 13.429 1.00 88.62 93 LEU A N 1
ATOM 724 C CA . LEU A 1 93 ? -24.421 6.243 12.483 1.00 88.62 93 LEU A CA 1
ATOM 725 C C . LEU A 1 93 ? -23.745 4.952 12.018 1.00 88.62 93 LEU A C 1
ATOM 727 O O . LEU A 1 93 ? -23.238 4.151 12.808 1.00 88.62 93 LEU A O 1
ATOM 731 N N . SER A 1 94 ? -23.648 4.782 10.703 1.00 86.25 94 SER A N 1
ATOM 732 C CA . SER A 1 94 ? -22.990 3.633 10.089 1.00 86.25 94 SER A CA 1
ATOM 733 C C . SER A 1 94 ? -22.111 4.070 8.933 1.00 86.25 94 SER A C 1
ATOM 735 O O . SER A 1 94 ? -22.567 4.736 8.011 1.00 86.25 94 SER A O 1
ATOM 737 N N . VAL A 1 95 ? -20.859 3.599 8.916 1.00 80.81 95 VAL A N 1
ATOM 738 C CA . VAL A 1 95 ? -19.959 3.785 7.763 1.00 80.81 95 VAL A CA 1
ATOM 739 C C . VAL A 1 95 ? -20.580 3.207 6.489 1.00 80.81 95 VAL A C 1
ATOM 741 O O . VAL A 1 95 ? -20.361 3.742 5.408 1.00 80.81 95 VAL A O 1
ATOM 744 N N . ARG A 1 96 ? -21.364 2.124 6.615 1.00 81.12 96 ARG A N 1
ATOM 745 C CA . ARG A 1 96 ? -22.048 1.505 5.475 1.00 81.12 96 ARG A CA 1
ATOM 746 C C . ARG A 1 96 ? -23.184 2.370 4.938 1.00 81.12 96 ARG A C 1
ATOM 748 O O . ARG A 1 96 ? -23.403 2.353 3.737 1.00 81.12 96 ARG A O 1
ATOM 755 N N . GLY A 1 97 ? -23.857 3.122 5.809 1.00 81.44 97 GLY A N 1
ATOM 756 C CA . GLY A 1 97 ? -24.917 4.056 5.419 1.00 81.44 97 GLY A CA 1
ATOM 757 C C . GLY A 1 97 ? -24.400 5.298 4.690 1.00 81.44 97 GLY A C 1
ATOM 758 O O . GLY A 1 97 ? -25.185 6.029 4.111 1.00 81.44 97 GLY A O 1
ATOM 759 N N . LEU A 1 98 ? -23.083 5.526 4.694 1.00 83.19 98 LEU A N 1
ATOM 760 C CA . LEU A 1 98 ? -22.444 6.618 3.958 1.00 83.19 98 LEU A CA 1
ATOM 761 C C . LEU A 1 98 ? -22.015 6.213 2.544 1.00 83.19 98 LEU A C 1
ATOM 763 O O . LEU A 1 98 ? -21.404 7.025 1.852 1.00 83.19 98 LEU A O 1
ATOM 767 N N . TYR A 1 99 ? -22.227 4.958 2.135 1.00 87.06 99 TYR A N 1
ATOM 768 C CA . TYR A 1 99 ? -21.962 4.557 0.758 1.00 87.06 99 TYR A CA 1
ATOM 769 C C . TYR A 1 99 ? -23.048 5.096 -0.169 1.00 87.06 99 TYR A C 1
ATOM 771 O O . TYR A 1 99 ? -24.217 5.121 0.190 1.00 87.06 99 TYR A O 1
ATOM 779 N N . SER A 1 100 ? -22.649 5.512 -1.366 1.00 88.88 100 SER A N 1
ATOM 780 C CA . SER A 1 100 ? -23.579 5.976 -2.390 1.00 88.88 100 SER A CA 1
ATOM 781 C C . SER A 1 100 ? -24.370 4.806 -2.972 1.00 88.88 100 SER A C 1
ATOM 783 O O . SER A 1 100 ? -23.793 3.757 -3.284 1.00 88.88 100 SER A O 1
ATOM 785 N N . ASP A 1 101 ? -25.660 5.028 -3.206 1.00 90.31 101 ASP A N 1
ATOM 786 C CA . ASP A 1 101 ? -26.573 4.086 -3.863 1.00 90.31 101 ASP A CA 1
ATOM 787 C C . ASP A 1 101 ? -26.381 4.082 -5.388 1.00 90.31 101 ASP A C 1
ATOM 789 O O . ASP A 1 101 ? -27.302 4.320 -6.158 1.00 90.31 101 ASP A O 1
ATOM 793 N N . LEU A 1 102 ? -25.148 3.838 -5.835 1.00 91.25 102 LEU A N 1
ATOM 794 C CA . LEU A 1 102 ? -24.832 3.669 -7.254 1.00 91.25 102 LEU A CA 1
ATOM 795 C C . LEU A 1 102 ? -25.107 2.231 -7.681 1.00 91.25 102 LEU A C 1
ATOM 797 O O . LEU A 1 102 ? -24.704 1.295 -6.978 1.00 91.25 102 LEU A O 1
ATOM 801 N N . THR A 1 103 ? -25.681 2.039 -8.862 1.00 94.31 103 THR A N 1
ATOM 802 C CA . THR A 1 103 ? -25.716 0.741 -9.554 1.00 94.31 103 THR A CA 1
ATOM 803 C C . THR A 1 103 ? -24.335 0.379 -10.115 1.00 94.31 103 THR A C 1
ATOM 805 O O . THR A 1 103 ? -23.391 1.167 -10.056 1.00 94.31 103 THR A O 1
ATOM 808 N N . ASN A 1 104 ? -24.159 -0.860 -10.586 1.00 92.44 104 ASN A N 1
ATOM 809 C CA . ASN A 1 104 ? -22.882 -1.257 -11.187 1.00 92.44 104 ASN A CA 1
ATOM 810 C C . ASN A 1 104 ? -22.652 -0.569 -12.537 1.00 92.44 104 ASN A C 1
ATOM 812 O O . ASN A 1 104 ? -21.523 -0.176 -12.796 1.00 92.44 104 ASN A O 1
ATOM 816 N N . ASP A 1 105 ? -23.703 -0.357 -13.331 1.00 92.81 105 ASP A N 1
ATOM 817 C CA . ASP A 1 105 ? -23.592 0.304 -14.635 1.00 92.81 105 ASP A CA 1
ATOM 818 C C . ASP A 1 105 ? -23.253 1.793 -14.480 1.00 92.81 105 ASP A C 1
ATOM 820 O O . ASP A 1 105 ? -22.350 2.300 -15.141 1.00 92.81 105 ASP A O 1
ATOM 824 N N . GLU A 1 106 ? -23.899 2.490 -13.537 1.00 94.44 106 GLU A N 1
ATOM 825 C CA . GLU A 1 106 ? -23.557 3.883 -13.209 1.00 94.44 106 GLU A CA 1
ATOM 826 C C . GLU A 1 106 ? -22.119 4.007 -12.698 1.00 94.44 106 GLU A C 1
ATOM 828 O O . GLU A 1 106 ? -21.401 4.940 -13.063 1.00 94.44 106 GLU A O 1
ATOM 833 N N . LEU A 1 107 ? -21.674 3.050 -11.877 1.00 94.88 107 LEU A N 1
ATOM 834 C CA . LEU A 1 107 ? -20.295 3.011 -11.404 1.00 94.88 107 LEU A CA 1
ATOM 835 C C . LEU A 1 107 ? -19.311 2.795 -12.559 1.00 94.88 107 LEU A C 1
ATOM 837 O O . LEU A 1 107 ? -18.282 3.463 -12.598 1.00 94.88 107 LEU A O 1
ATOM 841 N N . ASP A 1 108 ? -19.626 1.901 -13.495 1.00 93.62 108 ASP A N 1
ATOM 842 C CA . ASP A 1 108 ? -18.780 1.601 -14.651 1.00 93.62 108 ASP A CA 1
ATOM 843 C C . ASP A 1 108 ? -18.662 2.817 -15.587 1.00 93.62 108 ASP A C 1
ATOM 845 O O . ASP A 1 108 ? -17.564 3.124 -16.054 1.00 93.62 108 ASP A O 1
ATOM 849 N N . ILE A 1 109 ? -19.744 3.583 -15.773 1.00 93.56 109 ILE A N 1
ATOM 850 C CA . ILE A 1 109 ? -19.726 4.852 -16.522 1.00 93.56 109 ILE A CA 1
ATOM 851 C C . ILE A 1 109 ? -18.800 5.875 -15.848 1.00 93.56 109 ILE A C 1
ATOM 853 O O . ILE A 1 109 ? -17.947 6.468 -16.514 1.00 93.56 109 ILE A O 1
ATOM 857 N N . LEU A 1 110 ? -18.926 6.066 -14.529 1.00 93.50 110 LEU A N 1
ATOM 858 C CA . LEU A 1 110 ? -18.079 7.000 -13.776 1.00 93.50 110 LEU A CA 1
ATOM 859 C C . LEU A 1 110 ? -16.604 6.585 -13.811 1.00 93.50 110 LEU A C 1
ATOM 861 O O . LEU A 1 110 ? -15.726 7.417 -14.046 1.00 93.50 110 LEU A O 1
ATOM 865 N N . VAL A 1 111 ? -16.330 5.295 -13.616 1.00 91.69 111 VAL A N 1
ATOM 866 C CA . VAL A 1 111 ? -14.978 4.733 -13.676 1.00 91.69 111 VAL A CA 1
ATOM 867 C C . VAL A 1 111 ? -14.385 4.905 -15.070 1.00 91.69 111 VAL A C 1
ATOM 869 O O . VAL A 1 111 ? -13.245 5.350 -15.174 1.00 91.69 111 VAL A O 1
ATOM 872 N N . SER A 1 112 ? -15.147 4.643 -16.136 1.00 90.38 112 SER A N 1
ATOM 873 C CA . SER A 1 112 ? -14.693 4.855 -17.516 1.00 90.38 112 SER A CA 1
ATOM 874 C C . SER A 1 112 ? -14.383 6.325 -17.800 1.00 90.38 112 SER A C 1
ATOM 876 O O . SER A 1 112 ? -13.381 6.631 -18.452 1.00 90.38 112 SER A O 1
ATOM 878 N N . ALA A 1 113 ? -15.206 7.249 -17.297 1.00 91.19 113 ALA A N 1
ATOM 879 C CA . ALA A 1 113 ? -14.975 8.683 -17.453 1.00 91.19 113 ALA A CA 1
ATOM 880 C C . ALA A 1 113 ? -13.689 9.133 -16.737 1.00 91.19 113 ALA A C 1
ATOM 882 O O . ALA A 1 113 ? -12.855 9.824 -17.327 1.00 91.19 113 ALA A O 1
ATOM 883 N N . ILE A 1 114 ? -13.484 8.688 -15.492 1.00 89.19 114 ILE A N 1
ATOM 884 C CA . ILE A 1 114 ? -12.263 8.985 -14.730 1.00 89.19 114 ILE A CA 1
ATOM 885 C C . ILE A 1 114 ? -11.040 8.368 -15.410 1.00 89.19 114 ILE A C 1
ATOM 887 O O . ILE A 1 114 ? -10.015 9.038 -15.554 1.00 89.19 114 ILE A O 1
ATOM 891 N N . HIS A 1 115 ? -11.144 7.120 -15.859 1.00 85.12 115 HIS A N 1
ATOM 892 C CA . HIS A 1 115 ? -10.051 6.416 -16.523 1.00 85.12 115 HIS A CA 1
ATOM 893 C C . HIS A 1 115 ? -9.633 7.104 -17.825 1.00 85.12 115 HIS A C 1
ATOM 895 O O . HIS A 1 115 ? -8.445 7.273 -18.073 1.00 85.12 115 HIS A O 1
ATOM 901 N N . SER A 1 116 ? -10.596 7.633 -18.588 1.00 85.75 116 SER A N 1
ATOM 902 C CA . SER A 1 116 ? -10.319 8.435 -19.792 1.00 85.75 116 SER A CA 1
ATOM 903 C C . SER A 1 116 ? -9.500 9.695 -19.483 1.00 85.75 116 SER A C 1
ATOM 905 O O . SER A 1 116 ? -8.662 10.102 -20.282 1.00 85.75 116 SER A O 1
ATOM 907 N N . SER A 1 117 ? -9.719 10.311 -18.317 1.00 86.31 117 SER A N 1
ATOM 908 C CA . SER A 1 117 ? -8.946 11.478 -17.862 1.00 86.31 117 SER A CA 1
ATOM 909 C C . SER A 1 117 ? -7.622 11.122 -17.172 1.00 86.31 117 SER A C 1
ATOM 911 O O . SER A 1 117 ? -6.719 11.952 -17.101 1.00 86.31 117 SER A O 1
ATOM 913 N N . SER A 1 118 ? -7.498 9.900 -16.647 1.00 81.25 118 SER A N 1
ATOM 914 C CA . SER A 1 118 ? -6.354 9.451 -15.847 1.00 81.25 118 SER A CA 1
ATOM 915 C C . SER A 1 118 ? -6.057 7.956 -16.080 1.00 81.25 118 SER A C 1
ATOM 917 O O . SER A 1 118 ? -6.333 7.128 -15.211 1.00 81.25 118 SER A O 1
ATOM 919 N N . PRO A 1 119 ? -5.443 7.592 -17.225 1.00 76.94 119 PRO A N 1
ATOM 920 C CA . PRO A 1 119 ? -5.278 6.192 -17.652 1.00 76.94 119 PRO A CA 1
ATOM 921 C C . PRO A 1 119 ? -4.443 5.332 -16.692 1.00 76.94 119 PRO A C 1
ATOM 923 O O . PRO A 1 119 ? -4.619 4.122 -16.580 1.00 76.94 119 PRO A O 1
ATOM 926 N N . ASN A 1 120 ? -3.541 5.965 -15.941 1.00 72.44 120 ASN A N 1
ATOM 927 C CA . ASN A 1 120 ? -2.652 5.279 -15.002 1.00 72.44 120 ASN A CA 1
ATOM 928 C C . ASN A 1 120 ? -3.236 5.195 -13.579 1.00 72.44 120 ASN A C 1
ATOM 930 O O . ASN A 1 120 ? -2.551 4.767 -12.645 1.00 72.44 120 ASN A O 1
ATOM 934 N N . ALA A 1 121 ? -4.499 5.591 -13.375 1.00 76.81 121 ALA A N 1
ATOM 935 C CA . ALA A 1 121 ? -5.134 5.567 -12.065 1.00 76.81 121 ALA A CA 1
ATOM 936 C C . ALA A 1 121 ? -5.316 4.124 -11.554 1.00 76.81 121 ALA A C 1
ATOM 938 O O . ALA A 1 121 ? -6.064 3.308 -12.095 1.00 76.81 121 ALA A O 1
ATOM 939 N N . GLY A 1 122 ? -4.622 3.793 -10.464 1.00 76.31 122 GLY A N 1
ATOM 940 C CA . GLY A 1 122 ? -4.852 2.556 -9.717 1.00 76.31 122 GLY A CA 1
ATOM 941 C C . GLY A 1 122 ? -6.094 2.632 -8.819 1.00 76.31 122 GLY A C 1
ATOM 942 O O . GLY A 1 122 ? -6.659 3.703 -8.593 1.00 76.31 122 GLY A O 1
ATOM 943 N N . TYR A 1 123 ? -6.478 1.506 -8.204 1.00 82.19 123 TYR A N 1
ATOM 944 C CA . TYR A 1 123 ? -7.691 1.392 -7.368 1.00 82.19 123 TYR A CA 1
ATOM 945 C C . TYR A 1 123 ? -7.810 2.468 -6.278 1.00 82.19 123 TYR A C 1
ATOM 947 O O . TYR A 1 123 ? -8.903 2.960 -5.997 1.00 82.19 123 TYR A O 1
ATOM 955 N N . ARG A 1 124 ? -6.686 2.842 -5.651 1.00 82.00 124 ARG A N 1
ATOM 956 C CA . ARG A 1 124 ? -6.658 3.866 -4.593 1.00 82.00 124 ARG A CA 1
ATOM 957 C C . ARG A 1 124 ? -6.926 5.267 -5.140 1.00 82.00 124 ARG A C 1
ATOM 959 O O . ARG A 1 124 ? -7.659 6.015 -4.503 1.00 82.00 124 ARG A O 1
ATOM 966 N N . MET A 1 125 ? -6.365 5.590 -6.306 1.00 84.50 125 MET A N 1
ATOM 967 C CA . MET A 1 125 ? -6.586 6.874 -6.972 1.00 84.50 125 MET A CA 1
ATOM 968 C C . MET A 1 125 ? -8.032 6.980 -7.455 1.00 84.50 125 MET A C 1
ATOM 970 O O . MET A 1 125 ? -8.701 7.960 -7.151 1.00 84.50 125 MET A O 1
ATOM 974 N N . MET A 1 126 ? -8.553 5.918 -8.077 1.00 87.62 126 MET A N 1
ATOM 975 C CA . MET A 1 126 ? -9.953 5.838 -8.502 1.00 87.62 126 MET A CA 1
ATOM 976 C C . MET A 1 126 ? -10.919 6.073 -7.330 1.00 87.62 126 MET A C 1
ATOM 978 O O . MET A 1 126 ? -11.856 6.859 -7.427 1.00 87.62 126 MET A O 1
ATOM 982 N N . MET A 1 127 ? -10.649 5.462 -6.172 1.00 86.88 127 MET A N 1
ATOM 983 C CA . MET A 1 127 ? -11.434 5.702 -4.958 1.00 86.88 127 MET A CA 1
ATOM 984 C C . MET A 1 127 ? -11.344 7.151 -4.460 1.00 86.88 127 MET A C 1
ATOM 986 O O . MET A 1 127 ? -12.333 7.673 -3.948 1.00 86.88 127 MET A O 1
ATOM 990 N N . GLY A 1 128 ? -10.178 7.789 -4.572 1.00 85.94 128 GLY A N 1
ATOM 991 C CA . GLY A 1 128 ? -9.998 9.197 -4.219 1.00 85.94 128 GLY A CA 1
ATOM 992 C C . GLY A 1 128 ? -10.785 10.130 -5.139 1.00 85.94 128 GLY A C 1
ATOM 993 O O . GLY A 1 128 ? -11.500 11.000 -4.651 1.00 85.94 128 GLY A O 1
ATOM 994 N N . LEU A 1 129 ? -10.715 9.900 -6.450 1.00 88.69 129 LEU A N 1
ATOM 995 C CA . LEU A 1 129 ? -11.399 10.707 -7.464 1.00 88.69 129 LEU A CA 1
ATOM 996 C C . LEU A 1 129 ? -12.922 10.574 -7.371 1.00 88.69 129 LEU A C 1
ATOM 998 O O . LEU A 1 129 ? -13.618 11.585 -7.353 1.00 88.69 129 LEU A O 1
ATOM 1002 N N . LEU A 1 130 ? -13.436 9.354 -7.185 1.00 90.62 130 LEU A N 1
ATOM 1003 C CA . LEU A 1 130 ? -14.864 9.137 -6.934 1.00 90.62 130 LEU A CA 1
ATOM 1004 C C . LEU A 1 130 ? -15.329 9.865 -5.665 1.00 90.62 130 LEU A C 1
ATOM 1006 O O . LEU A 1 130 ? -16.379 10.502 -5.675 1.00 90.62 130 LEU A O 1
ATOM 1010 N N . ARG A 1 131 ? -14.528 9.850 -4.590 1.00 88.06 131 ARG A N 1
ATOM 1011 C CA . ARG A 1 131 ? -14.846 10.608 -3.366 1.00 88.06 131 ARG A CA 1
ATOM 1012 C C . ARG A 1 131 ? -14.820 12.115 -3.586 1.00 88.06 131 ARG A C 1
ATOM 1014 O O . ARG A 1 131 ? -15.671 12.799 -3.032 1.00 88.06 131 ARG A O 1
ATOM 1021 N N . ALA A 1 132 ? -13.882 12.623 -4.383 1.00 86.75 132 ALA A N 1
ATOM 1022 C CA . ALA A 1 132 ? -13.832 14.037 -4.752 1.00 86.75 132 ALA A CA 1
ATOM 1023 C C . ALA A 1 132 ? -15.065 14.460 -5.571 1.00 86.75 132 ALA A C 1
ATOM 1025 O O . ALA A 1 132 ? -15.523 15.590 -5.445 1.00 86.75 132 ALA A O 1
ATOM 1026 N N . GLN A 1 133 ? -15.648 13.535 -6.339 1.00 89.44 133 GLN A N 1
ATOM 1027 C CA . GLN A 1 133 ? -16.936 13.709 -7.020 1.00 89.44 133 GLN A CA 1
ATOM 1028 C C . GLN A 1 133 ? -18.158 13.491 -6.102 1.00 89.44 133 GLN A C 1
ATOM 1030 O O . GLN A 1 133 ? -19.291 13.552 -6.566 1.00 89.44 133 GLN A O 1
ATOM 1035 N N . GLY A 1 134 ? -17.956 13.239 -4.804 1.00 88.12 134 GLY A N 1
ATOM 1036 C CA . GLY A 1 134 ? -19.031 13.027 -3.829 1.00 88.12 134 GLY A CA 1
ATOM 1037 C C . GLY A 1 134 ? -19.532 11.583 -3.727 1.00 88.12 134 GLY A C 1
ATOM 1038 O O . GLY A 1 134 ? -20.458 11.306 -2.965 1.00 88.12 134 GLY A O 1
ATOM 1039 N N . HIS A 1 135 ? -18.915 10.638 -4.438 1.00 90.69 135 HIS A N 1
ATOM 1040 C CA . HIS A 1 135 ? -19.305 9.233 -4.424 1.00 90.69 135 HIS A CA 1
ATOM 1041 C C . HIS A 1 135 ? -18.421 8.404 -3.491 1.00 90.69 135 HIS A C 1
ATOM 1043 O O . HIS A 1 135 ? -17.224 8.198 -3.719 1.00 90.69 135 HIS A O 1
ATOM 1049 N N . ARG A 1 136 ? -19.022 7.843 -2.440 1.00 89.06 136 ARG A N 1
ATOM 1050 C CA . ARG A 1 136 ? -18.336 6.905 -1.548 1.00 89.06 136 ARG A CA 1
ATOM 1051 C C . ARG A 1 136 ? -18.731 5.484 -1.920 1.00 89.06 136 ARG A C 1
ATOM 1053 O O . ARG A 1 136 ? -19.834 5.043 -1.632 1.00 89.06 136 ARG A O 1
ATOM 1060 N N . VAL A 1 137 ? -17.804 4.741 -2.514 1.00 89.06 137 VAL A N 1
ATOM 1061 C CA . VAL A 1 137 ? -18.068 3.385 -3.022 1.00 89.06 137 VAL A CA 1
ATOM 1062 C C . VAL A 1 137 ? -17.199 2.350 -2.303 1.00 89.06 137 VAL A C 1
ATOM 1064 O O . VAL A 1 137 ? -16.076 2.638 -1.873 1.00 89.06 137 VAL A O 1
ATOM 1067 N N . GLN A 1 138 ? -17.719 1.132 -2.138 1.00 87.31 138 GLN A N 1
ATOM 1068 C CA . GLN A 1 138 ? -16.977 0.013 -1.559 1.00 87.31 138 GLN A CA 1
ATOM 1069 C C . GLN A 1 138 ? -15.783 -0.372 -2.448 1.00 87.31 138 GLN A C 1
ATOM 1071 O O . GLN A 1 138 ? -15.916 -0.485 -3.665 1.00 87.31 138 GLN A O 1
ATOM 1076 N N . TRP A 1 139 ? -14.631 -0.670 -1.834 1.00 85.12 139 TRP A N 1
ATOM 1077 C CA . TRP A 1 139 ? -13.405 -1.045 -2.557 1.00 85.12 139 TRP A CA 1
ATOM 1078 C C . TRP A 1 139 ? -13.621 -2.195 -3.547 1.00 85.12 139 TRP A C 1
ATOM 1080 O O . TRP A 1 139 ? -13.191 -2.106 -4.691 1.00 85.12 139 TRP A O 1
ATOM 1090 N N . GLN A 1 140 ? -14.341 -3.240 -3.125 1.00 85.12 140 GLN A N 1
ATOM 1091 C CA . GLN A 1 140 ? -14.620 -4.405 -3.969 1.00 85.12 140 GLN A CA 1
ATOM 1092 C C . GLN A 1 140 ? -15.423 -4.034 -5.221 1.00 85.12 140 GLN A C 1
ATOM 1094 O O . GLN A 1 140 ? -15.170 -4.577 -6.290 1.00 85.12 140 GLN A O 1
ATOM 1099 N N . ARG A 1 141 ? -16.352 -3.075 -5.116 1.00 91.19 141 ARG A N 1
ATOM 1100 C CA . ARG A 1 141 ? -17.151 -2.621 -6.260 1.00 91.19 141 ARG A CA 1
ATOM 1101 C C . ARG A 1 141 ? -16.323 -1.798 -7.236 1.00 91.19 141 ARG A C 1
ATOM 1103 O O . ARG A 1 141 ? -16.414 -2.046 -8.429 1.00 91.19 141 ARG A O 1
ATOM 1110 N N . ILE A 1 142 ? -15.474 -0.896 -6.734 1.00 88.69 142 ILE A N 1
ATOM 1111 C CA . ILE A 1 142 ? -14.527 -0.138 -7.571 1.00 88.69 142 ILE A CA 1
ATOM 1112 C C . ILE A 1 142 ? -13.571 -1.099 -8.279 1.00 88.69 142 ILE A C 1
ATOM 1114 O O . ILE A 1 142 ? -13.353 -0.974 -9.477 1.00 88.69 142 ILE A O 1
ATOM 1118 N N . ARG A 1 143 ? -13.032 -2.091 -7.561 1.00 86.50 143 ARG A N 1
ATOM 1119 C CA . ARG A 1 143 ? -12.170 -3.118 -8.152 1.00 86.50 143 ARG A CA 1
ATOM 1120 C C . ARG A 1 143 ? -12.887 -3.888 -9.255 1.00 86.50 143 ARG A C 1
ATOM 1122 O O . ARG A 1 143 ? -12.352 -3.995 -10.350 1.00 86.50 143 ARG A O 1
ATOM 1129 N N . ALA A 1 144 ? -14.085 -4.398 -8.979 1.00 85.19 144 ALA A N 1
ATOM 1130 C CA . ALA A 1 144 ? -14.868 -5.136 -9.965 1.00 85.19 144 ALA A CA 1
ATOM 1131 C C . ALA A 1 144 ? -15.225 -4.267 -11.183 1.00 85.19 144 ALA A C 1
ATOM 1133 O O . ALA A 1 144 ? -15.149 -4.749 -12.306 1.00 85.19 144 ALA A O 1
ATOM 1134 N N . SER A 1 145 ? -15.561 -2.994 -10.964 1.00 90.06 145 SER A N 1
ATOM 1135 C CA . SER A 1 145 ? -15.831 -2.015 -12.020 1.00 90.06 145 SER A CA 1
ATOM 1136 C C . SER A 1 145 ? -14.607 -1.757 -12.894 1.00 90.06 145 SER A C 1
ATOM 1138 O O . SER A 1 145 ? -14.681 -1.933 -14.104 1.00 90.06 145 SER A O 1
ATOM 1140 N N . MET A 1 146 ? -13.445 -1.471 -12.297 1.00 85.31 146 MET A N 1
ATOM 1141 C CA . MET A 1 146 ? -12.207 -1.295 -13.061 1.00 85.31 146 MET A CA 1
ATOM 1142 C C . MET A 1 146 ? -11.822 -2.555 -13.841 1.00 85.31 146 MET A C 1
ATOM 1144 O O . MET A 1 146 ? -11.352 -2.441 -14.962 1.00 85.31 146 MET A O 1
ATOM 1148 N N . HIS A 1 147 ? -12.063 -3.755 -13.301 1.00 83.06 147 HIS A N 1
ATOM 1149 C CA . HIS A 1 147 ? -11.871 -4.982 -14.073 1.00 83.06 147 HIS A CA 1
ATOM 1150 C C . HIS A 1 147 ? -12.864 -5.116 -15.229 1.00 83.06 147 HIS A C 1
ATOM 1152 O O . HIS A 1 147 ? -12.473 -5.640 -16.254 1.00 83.06 147 HIS A O 1
ATOM 1158 N N . ARG A 1 148 ? -14.119 -4.667 -15.116 1.00 84.88 148 ARG A N 1
ATOM 1159 C CA . ARG A 1 148 ? -15.077 -4.724 -16.237 1.00 84.88 148 ARG A CA 1
ATOM 1160 C C . ARG A 1 148 ? -14.783 -3.686 -17.319 1.00 84.88 148 ARG A C 1
ATOM 1162 O O . ARG A 1 148 ? -14.896 -3.999 -18.497 1.00 84.88 148 ARG A O 1
ATOM 1169 N N . VAL A 1 149 ? -14.415 -2.475 -16.906 1.00 82.81 149 VAL A N 1
ATOM 1170 C CA . VAL A 1 149 ? -14.187 -1.319 -17.786 1.00 82.81 149 VAL A CA 1
ATOM 1171 C C . VAL A 1 149 ? -12.796 -1.351 -18.423 1.00 82.81 149 VAL A C 1
ATOM 1173 O O . VAL A 1 149 ? -12.636 -0.926 -19.561 1.00 82.81 149 VAL A O 1
ATOM 1176 N N . ASP A 1 150 ? -11.796 -1.863 -17.703 1.00 68.88 150 ASP A N 1
ATOM 1177 C CA . ASP A 1 150 ? -10.384 -1.766 -18.071 1.00 68.88 150 ASP A CA 1
ATOM 1178 C C . ASP A 1 150 ? -9.614 -3.073 -17.799 1.00 68.88 150 ASP A C 1
ATOM 1180 O O . ASP A 1 150 ? -8.530 -3.074 -17.212 1.00 68.88 150 ASP A O 1
ATOM 1184 N N . THR A 1 151 ? -10.156 -4.224 -18.220 1.00 66.00 151 THR A N 1
ATOM 1185 C CA . THR A 1 151 ? -9.397 -5.494 -18.206 1.00 66.00 151 THR A CA 1
ATOM 1186 C C . THR A 1 151 ? -8.052 -5.331 -18.910 1.00 66.00 151 THR A C 1
ATOM 1188 O O . THR A 1 151 ? -7.024 -5.743 -18.377 1.00 66.00 151 THR A O 1
ATOM 1191 N N . VAL A 1 152 ? -8.065 -4.705 -20.091 1.00 62.19 152 VAL A N 1
ATOM 1192 C CA . VAL A 1 152 ? -6.889 -4.531 -20.943 1.00 62.19 152 VAL A CA 1
ATOM 1193 C C . VAL A 1 152 ? -5.906 -3.554 -20.322 1.00 62.19 152 VAL A C 1
ATOM 1195 O O . VAL A 1 152 ? -4.748 -3.913 -20.228 1.00 62.19 152 VAL A O 1
ATOM 1198 N N . GLY A 1 153 ? -6.309 -2.386 -19.818 1.00 62.03 153 GLY A N 1
ATOM 1199 C CA . GLY A 1 153 ? -5.366 -1.464 -19.179 1.00 62.03 153 GLY A CA 1
ATOM 1200 C C . GLY A 1 153 ? -4.840 -1.966 -17.836 1.00 62.03 153 GLY A C 1
ATOM 1201 O O . GLY A 1 153 ? -3.722 -1.620 -17.470 1.00 62.03 153 GLY A O 1
ATOM 1202 N N . ILE A 1 154 ? -5.564 -2.817 -17.098 1.00 62.38 154 ILE A N 1
ATOM 1203 C CA . ILE A 1 154 ? -5.012 -3.499 -15.912 1.00 62.38 154 ILE A CA 1
ATOM 1204 C C . ILE A 1 154 ? -3.971 -4.544 -16.325 1.00 62.38 154 ILE A C 1
ATOM 1206 O O . ILE A 1 154 ? -2.902 -4.589 -15.720 1.00 62.38 154 ILE A O 1
ATOM 1210 N N . VAL A 1 155 ? -4.257 -5.359 -17.347 1.00 59.22 155 VAL A N 1
ATOM 1211 C CA . VAL A 1 155 ? -3.311 -6.357 -17.872 1.00 59.22 155 VAL A CA 1
ATOM 1212 C C . VAL A 1 155 ? -2.108 -5.677 -18.521 1.00 59.22 155 VAL A C 1
ATOM 1214 O O . VAL A 1 155 ? -0.985 -6.073 -18.245 1.00 59.22 155 VAL A O 1
ATOM 1217 N N . SER A 1 156 ? -2.317 -4.611 -19.291 1.00 57.41 156 SER A N 1
ATOM 1218 C CA . SER A 1 156 ? -1.263 -3.773 -19.852 1.00 57.41 156 SER A CA 1
ATOM 1219 C C . SER A 1 156 ? -0.454 -3.125 -18.749 1.00 57.41 156 SER A C 1
ATOM 1221 O O . SER A 1 156 ? 0.742 -3.272 -18.792 1.00 57.41 156 SER A O 1
ATOM 1223 N N . ARG A 1 157 ? -1.026 -2.547 -17.685 1.00 60.84 157 ARG A N 1
ATOM 1224 C CA . ARG A 1 157 ? -0.234 -2.028 -16.546 1.00 60.84 157 ARG A CA 1
ATOM 1225 C C . ARG A 1 157 ? 0.498 -3.119 -15.763 1.00 60.84 157 ARG A C 1
ATOM 1227 O O . ARG A 1 157 ? 1.546 -2.851 -15.191 1.00 60.84 157 ARG A O 1
ATOM 1234 N N . MET A 1 158 ? -0.041 -4.336 -15.711 1.00 53.50 158 MET A N 1
ATOM 1235 C CA . MET A 1 158 ? 0.646 -5.500 -15.137 1.00 53.50 158 MET A CA 1
ATOM 1236 C C . MET A 1 158 ? 1.773 -6.016 -16.041 1.00 53.50 158 MET A C 1
ATOM 1238 O O . MET A 1 158 ? 2.766 -6.506 -15.519 1.00 53.50 158 MET A O 1
ATOM 1242 N N . ALA A 1 159 ? 1.640 -5.882 -17.361 1.00 55.62 159 ALA A N 1
ATOM 1243 C CA . ALA A 1 159 ? 2.662 -6.228 -18.349 1.00 55.62 159 ALA A CA 1
ATOM 1244 C C . ALA A 1 159 ? 3.699 -5.098 -18.564 1.00 55.62 159 ALA A C 1
ATOM 1246 O O . ALA A 1 159 ? 4.863 -5.367 -18.840 1.00 55.62 159 ALA A O 1
ATOM 1247 N N . GLU A 1 160 ? 3.278 -3.840 -18.407 1.00 52.72 160 GLU A N 1
ATOM 1248 C CA . GLU A 1 160 ? 4.038 -2.581 -18.471 1.00 52.72 160 GLU A CA 1
ATOM 1249 C C . GLU A 1 160 ? 4.671 -2.224 -17.124 1.00 52.72 160 GLU A C 1
ATOM 1251 O O . GLU A 1 160 ? 5.567 -1.382 -17.073 1.00 52.72 160 GLU A O 1
ATOM 1256 N N . LEU A 1 161 ? 4.292 -2.897 -16.030 1.00 55.03 161 LEU A N 1
ATOM 1257 C CA . LEU A 1 161 ? 5.220 -3.195 -14.939 1.00 55.03 161 LEU A CA 1
ATOM 1258 C C . LEU A 1 161 ? 6.284 -4.109 -15.546 1.00 55.03 161 LEU A C 1
ATOM 1260 O O . LEU A 1 161 ? 6.242 -5.329 -15.399 1.00 55.03 161 LEU A O 1
ATOM 1264 N N . ARG A 1 162 ? 7.148 -3.471 -16.342 1.00 65.06 162 ARG A N 1
ATOM 1265 C CA . ARG A 1 162 ? 8.015 -4.082 -17.333 1.00 65.06 162 ARG A CA 1
ATOM 1266 C C . ARG A 1 162 ? 8.731 -5.263 -16.711 1.00 65.06 162 ARG A C 1
ATOM 1268 O O . ARG A 1 162 ? 9.146 -5.195 -15.552 1.00 65.06 162 ARG A O 1
ATOM 1275 N N . SER A 1 163 ? 8.900 -6.330 -17.481 1.00 69.94 163 SER A N 1
ATOM 1276 C CA . SER A 1 163 ? 9.681 -7.506 -17.082 1.00 69.94 163 SER A CA 1
ATOM 1277 C C . SER A 1 163 ? 10.997 -7.127 -16.386 1.00 69.94 163 SER A C 1
ATOM 1279 O O . SER A 1 163 ? 11.388 -7.795 -15.433 1.00 69.94 163 SER A O 1
ATOM 1281 N N . ALA A 1 164 ? 11.614 -6.003 -16.773 1.00 78.69 164 ALA A N 1
ATOM 1282 C CA . ALA A 1 164 ? 12.764 -5.399 -16.110 1.00 78.69 164 ALA A CA 1
ATOM 1283 C C . ALA A 1 164 ? 12.534 -5.043 -14.630 1.00 78.69 164 ALA A C 1
ATOM 1285 O O . ALA A 1 164 ? 13.306 -5.458 -13.772 1.00 78.69 164 ALA A O 1
ATOM 1286 N N . HIS A 1 165 ? 11.456 -4.336 -14.290 1.00 83.81 165 HIS A N 1
ATOM 1287 C CA . HIS A 1 165 ? 11.138 -3.987 -12.903 1.00 83.81 165 HIS A CA 1
ATOM 1288 C C . HIS A 1 165 ? 10.864 -5.220 -12.041 1.00 83.81 165 HIS A C 1
ATOM 1290 O O . HIS A 1 165 ? 11.344 -5.294 -10.906 1.00 83.81 165 HIS A O 1
ATOM 1296 N N . LEU A 1 166 ? 10.111 -6.192 -12.567 1.00 83.19 166 LEU A N 1
ATOM 1297 C CA . LEU A 1 166 ? 9.839 -7.441 -11.854 1.00 83.19 166 LEU A CA 1
ATOM 1298 C C . LEU A 1 166 ? 11.134 -8.233 -11.635 1.00 83.19 166 LEU A C 1
ATOM 1300 O O . LEU A 1 166 ? 11.404 -8.670 -10.515 1.00 83.19 166 LEU A O 1
ATOM 1304 N N . PHE A 1 167 ? 11.976 -8.323 -12.665 1.00 86.38 167 PHE A N 1
ATOM 1305 C CA . PHE A 1 167 ? 13.289 -8.947 -12.580 1.00 86.38 167 PHE A CA 1
ATOM 1306 C C . PHE A 1 167 ? 14.207 -8.234 -11.575 1.00 86.38 167 PHE A C 1
ATOM 1308 O O . PHE A 1 167 ? 14.743 -8.891 -10.686 1.00 86.38 167 PHE A O 1
ATOM 1315 N N . CYS A 1 168 ? 14.342 -6.903 -11.626 1.00 88.12 168 CYS A N 1
ATOM 1316 C CA . CYS A 1 168 ? 15.131 -6.128 -10.659 1.00 88.12 168 CYS A CA 1
ATOM 1317 C C . CYS A 1 168 ? 14.629 -6.313 -9.223 1.00 88.12 168 CYS A C 1
ATOM 1319 O O . CYS A 1 168 ? 15.434 -6.419 -8.290 1.00 88.12 168 CYS A O 1
ATOM 1321 N N . CYS A 1 169 ? 13.305 -6.353 -9.035 1.00 88.38 169 CYS A N 1
ATOM 1322 C CA . CYS A 1 169 ? 12.689 -6.644 -7.744 1.00 88.38 169 CYS A CA 1
ATOM 1323 C C . CYS A 1 169 ? 13.082 -8.040 -7.257 1.00 88.38 169 CYS A C 1
ATOM 1325 O O . CYS A 1 169 ? 13.549 -8.176 -6.128 1.00 88.38 169 CYS A O 1
ATOM 1327 N N . HIS A 1 170 ? 12.942 -9.063 -8.101 1.00 88.38 170 HIS A N 1
ATOM 1328 C CA . HIS A 1 170 ? 13.308 -10.436 -7.762 1.00 88.38 170 HIS A CA 1
ATOM 1329 C C . HIS A 1 170 ? 14.799 -10.554 -7.433 1.00 88.38 170 HIS A C 1
ATOM 1331 O O . HIS A 1 170 ? 15.155 -11.008 -6.346 1.00 88.38 170 HIS A O 1
ATOM 1337 N N . TYR A 1 171 ? 15.657 -10.045 -8.316 1.00 90.12 171 TYR A N 1
ATOM 1338 C CA . TYR A 1 171 ? 17.110 -10.019 -8.164 1.00 90.12 171 TYR A CA 1
ATOM 1339 C C . TYR A 1 171 ? 17.554 -9.383 -6.838 1.00 90.12 171 TYR A C 1
ATOM 1341 O O . TYR A 1 171 ? 18.456 -9.881 -6.164 1.00 90.12 171 TYR A O 1
ATOM 1349 N N . THR A 1 172 ? 16.891 -8.298 -6.431 1.00 91.75 172 THR A N 1
ATOM 1350 C CA . THR A 1 172 ? 17.259 -7.552 -5.223 1.00 91.75 172 THR A CA 1
ATOM 1351 C C . THR A 1 172 ? 16.653 -8.142 -3.952 1.00 91.75 172 THR A C 1
ATOM 1353 O O . THR A 1 172 ? 17.347 -8.297 -2.944 1.00 91.75 172 THR A O 1
ATOM 1356 N N . PHE A 1 173 ? 15.349 -8.420 -3.963 1.00 92.62 173 PHE A N 1
ATOM 1357 C CA . PHE A 1 173 ? 14.583 -8.667 -2.743 1.00 92.62 173 PHE A CA 1
ATOM 1358 C C . PHE A 1 173 ? 14.430 -10.142 -2.400 1.00 92.62 173 PHE A C 1
ATOM 1360 O O . PHE A 1 173 ? 14.387 -10.437 -1.210 1.00 92.62 173 PHE A O 1
ATOM 1367 N N . ILE A 1 174 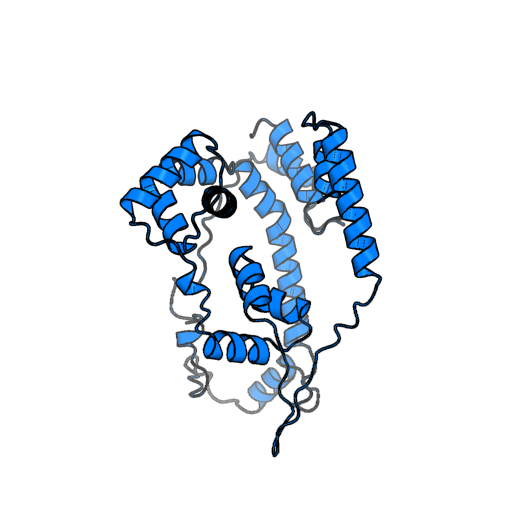? 14.417 -11.070 -3.363 1.00 89.94 174 ILE A N 1
ATOM 1368 C CA . ILE A 1 174 ? 14.356 -12.510 -3.048 1.00 89.94 174 ILE A CA 1
ATOM 1369 C C . ILE A 1 174 ? 15.490 -12.933 -2.101 1.00 89.94 174 ILE A C 1
ATOM 1371 O O . ILE A 1 174 ? 15.179 -13.456 -1.029 1.00 89.94 174 ILE A O 1
ATOM 1375 N N . PRO A 1 175 ? 16.783 -12.673 -2.392 1.00 91.31 175 PRO A N 1
ATOM 1376 C CA . PRO A 1 175 ? 17.854 -13.117 -1.499 1.00 91.31 175 PRO A CA 1
ATOM 1377 C C . PRO A 1 175 ? 17.785 -12.441 -0.120 1.00 91.31 175 PRO A C 1
ATOM 1379 O O . PRO A 1 175 ? 18.084 -13.065 0.897 1.00 91.31 175 PRO A O 1
ATOM 1382 N N . ARG A 1 176 ? 17.326 -11.184 -0.061 1.00 91.69 176 ARG A N 1
ATOM 1383 C CA . ARG A 1 176 ? 17.159 -10.439 1.197 1.00 91.69 176 ARG A CA 1
ATOM 1384 C C . ARG A 1 176 ? 16.024 -10.985 2.050 1.00 91.69 176 ARG A C 1
ATOM 1386 O O . ARG A 1 176 ? 16.211 -11.181 3.247 1.00 91.69 176 ARG A O 1
ATOM 1393 N N . LEU A 1 177 ? 14.867 -11.230 1.439 1.00 89.25 177 LEU A N 1
ATOM 1394 C CA . LEU A 1 177 ? 13.709 -11.815 2.104 1.00 89.25 177 LEU A CA 1
ATOM 1395 C C . LEU A 1 177 ? 14.046 -13.217 2.599 1.00 89.25 177 LEU A C 1
ATOM 1397 O O . LEU A 1 177 ? 13.782 -13.515 3.756 1.00 89.25 177 LEU A O 1
ATOM 1401 N N . GLN A 1 178 ? 14.715 -14.035 1.783 1.00 89.50 178 GLN A N 1
ATOM 1402 C CA . GLN A 1 178 ? 15.159 -15.363 2.199 1.00 89.50 178 GLN A CA 1
ATOM 1403 C C . GLN A 1 178 ? 16.103 -15.295 3.407 1.00 89.50 178 GLN A C 1
ATOM 1405 O O . GLN A 1 178 ? 15.940 -16.057 4.357 1.00 89.50 178 GLN A O 1
ATOM 1410 N N . ALA A 1 179 ? 17.057 -14.359 3.414 1.00 89.31 179 ALA A N 1
ATOM 1411 C CA . ALA A 1 179 ? 17.944 -14.164 4.558 1.00 89.31 179 ALA A CA 1
ATOM 1412 C C . ALA A 1 179 ? 17.180 -13.720 5.818 1.00 89.31 179 ALA A C 1
ATOM 1414 O O . ALA A 1 179 ? 17.439 -14.230 6.905 1.00 89.31 179 ALA A O 1
ATOM 1415 N N . GLN A 1 180 ? 16.212 -12.808 5.685 1.00 88.69 180 GLN A N 1
ATOM 1416 C CA . GLN A 1 180 ? 15.375 -12.365 6.805 1.00 88.69 180 GLN A CA 1
ATOM 1417 C C . GLN A 1 180 ? 14.473 -13.478 7.339 1.00 88.69 180 GLN A C 1
ATOM 1419 O O . GLN A 1 180 ? 14.342 -13.617 8.553 1.00 88.69 180 GLN A O 1
ATOM 1424 N N . LEU A 1 181 ? 13.885 -14.281 6.453 1.00 88.31 181 LEU A N 1
ATOM 1425 C CA . LEU A 1 181 ? 13.111 -15.462 6.827 1.00 88.31 181 LEU A CA 1
ATOM 1426 C C . LEU A 1 181 ? 13.996 -16.490 7.533 1.00 88.31 181 LEU A C 1
ATOM 1428 O O . LEU A 1 181 ? 13.568 -17.057 8.532 1.00 88.31 181 LEU A O 1
ATOM 1432 N N . GLY A 1 182 ? 15.238 -16.675 7.081 1.00 88.50 182 GLY A N 1
ATOM 1433 C CA . GLY A 1 182 ? 16.225 -17.513 7.761 1.00 88.50 182 GLY A CA 1
ATOM 1434 C C . GLY A 1 182 ? 16.528 -17.025 9.178 1.00 88.50 182 GLY A C 1
ATOM 1435 O O . GLY A 1 182 ? 16.449 -17.808 10.116 1.00 88.50 182 GLY A O 1
ATOM 1436 N N . VAL A 1 183 ? 16.785 -15.724 9.356 1.00 89.94 183 VAL A N 1
ATOM 1437 C CA . VAL A 1 183 ? 17.002 -15.118 10.686 1.00 89.94 183 VAL A CA 1
ATOM 1438 C C . VAL A 1 183 ? 15.766 -15.250 11.574 1.00 89.94 183 VAL A C 1
ATOM 1440 O O . VAL A 1 183 ? 15.890 -15.535 12.762 1.00 89.94 183 VAL A O 1
ATOM 1443 N N . PHE A 1 184 ? 14.572 -15.041 11.017 1.00 89.19 184 PHE A N 1
ATOM 1444 C CA . PHE A 1 184 ? 13.326 -15.211 11.758 1.00 89.19 184 PHE A CA 1
ATOM 1445 C C . PHE A 1 184 ? 13.138 -16.660 12.205 1.00 89.19 184 PHE A C 1
ATOM 1447 O O . PHE A 1 184 ? 12.843 -16.885 13.371 1.00 89.19 184 PHE A O 1
ATOM 1454 N N . THR A 1 185 ? 13.337 -17.615 11.297 1.00 83.75 185 THR A N 1
ATOM 1455 C CA . THR A 1 185 ? 13.210 -19.052 11.572 1.00 83.75 185 THR A CA 1
ATOM 1456 C C . THR A 1 185 ? 14.212 -19.473 12.639 1.00 83.75 185 THR A C 1
ATOM 1458 O O . THR A 1 185 ? 13.818 -20.022 13.655 1.00 83.75 185 THR A O 1
ATOM 1461 N N . ASP A 1 186 ? 15.484 -19.102 12.492 1.00 87.62 186 ASP A N 1
ATOM 1462 C CA . ASP A 1 186 ? 16.524 -19.410 13.477 1.00 87.62 186 ASP A CA 1
ATOM 1463 C C . ASP A 1 186 ? 16.230 -18.787 14.851 1.00 87.62 186 ASP A C 1
ATOM 1465 O O . ASP A 1 186 ? 16.323 -19.451 15.884 1.00 87.62 186 ASP A O 1
ATOM 1469 N N . GLY A 1 187 ? 15.805 -17.521 14.870 1.00 86.94 187 GLY A N 1
ATOM 1470 C CA . GLY A 1 187 ? 15.404 -16.843 16.097 1.00 86.94 187 GLY A CA 1
ATOM 1471 C C . GLY A 1 187 ? 14.179 -17.487 16.743 1.00 86.94 187 GLY A C 1
ATOM 1472 O O . GLY A 1 187 ? 14.140 -17.647 17.959 1.00 86.94 187 GLY A O 1
ATOM 1473 N N . TRP A 1 188 ? 13.188 -17.882 15.947 1.00 83.75 188 TRP A N 1
ATOM 1474 C CA . TRP A 1 188 ? 11.976 -18.529 16.429 1.00 83.75 188 TRP A CA 1
ATOM 1475 C C . TRP A 1 188 ? 12.246 -19.954 16.918 1.00 83.75 188 TRP A C 1
ATOM 1477 O O . TRP A 1 188 ? 11.792 -20.330 17.990 1.00 83.75 188 TRP A O 1
ATOM 1487 N N . ASP A 1 189 ? 13.047 -20.742 16.225 1.00 86.31 189 ASP A N 1
ATOM 1488 C CA . ASP A 1 189 ? 13.277 -22.132 16.614 1.00 86.31 189 ASP A CA 1
ATOM 1489 C C . ASP A 1 189 ? 14.206 -22.248 17.835 1.00 86.31 189 ASP A C 1
ATOM 1491 O O . ASP A 1 189 ? 14.178 -23.245 18.570 1.00 86.31 189 ASP A O 1
ATOM 1495 N N . ASN A 1 190 ? 14.995 -21.198 18.097 1.00 89.31 190 ASN A N 1
ATOM 1496 C CA . ASN A 1 190 ? 15.979 -21.145 19.175 1.00 89.31 190 ASN A CA 1
ATOM 1497 C C . ASN A 1 190 ? 15.667 -20.116 20.283 1.00 89.31 190 ASN A C 1
ATOM 1499 O O . ASN A 1 190 ? 16.513 -19.895 21.153 1.00 89.31 190 ASN A O 1
ATOM 1503 N N . HIS A 1 191 ? 14.472 -19.510 20.322 1.00 88.00 191 HIS A N 1
ATOM 1504 C CA . HIS A 1 191 ? 14.096 -18.631 21.441 1.00 88.00 191 HIS A CA 1
ATOM 1505 C C . HIS A 1 191 ? 13.601 -19.421 22.663 1.00 88.00 191 HIS A C 1
ATOM 1507 O O . HIS A 1 191 ? 12.874 -20.401 22.508 1.00 88.00 191 HIS A O 1
ATOM 1513 N N . PRO A 1 192 ? 13.933 -18.994 23.895 1.00 90.44 192 PRO A N 1
ATOM 1514 C CA . PRO A 1 192 ? 13.426 -19.629 25.105 1.00 90.44 192 PRO A CA 1
ATOM 1515 C C . PRO A 1 192 ? 11.940 -19.317 25.319 1.00 90.44 192 PRO A C 1
ATOM 1517 O O . PRO A 1 192 ? 11.526 -18.154 25.338 1.00 90.44 192 PRO A O 1
ATOM 1520 N N . LEU A 1 193 ? 11.144 -20.357 25.561 1.00 88.06 193 LEU A N 1
ATOM 1521 C CA . LEU A 1 193 ? 9.730 -20.242 25.904 1.00 88.06 193 LEU A CA 1
ATOM 1522 C C . LEU A 1 193 ? 9.552 -20.172 27.425 1.00 88.06 193 LEU A C 1
ATOM 1524 O O . LEU A 1 193 ? 9.873 -21.114 28.153 1.00 88.06 193 LEU A O 1
ATOM 1528 N N . SER A 1 194 ? 8.992 -19.068 27.927 1.00 87.88 194 SER A N 1
ATOM 1529 C CA . SER A 1 194 ? 8.785 -18.864 29.371 1.00 87.88 194 SER A CA 1
ATOM 1530 C C . SER A 1 194 ? 7.806 -19.869 29.990 1.00 87.88 194 SER A C 1
ATOM 1532 O O . SER A 1 194 ? 7.939 -20.219 31.163 1.00 87.88 194 SER A O 1
ATOM 1534 N N . THR A 1 195 ? 6.852 -20.368 29.201 1.00 86.19 195 THR A N 1
ATOM 1535 C CA . THR A 1 195 ? 5.893 -21.407 29.603 1.00 86.19 195 THR A CA 1
ATOM 1536 C C . THR A 1 195 ? 6.519 -22.799 29.675 1.00 86.19 195 THR A C 1
ATOM 1538 O O . THR A 1 195 ? 6.030 -23.639 30.421 1.00 86.19 195 THR A O 1
ATOM 1541 N N . GLU A 1 196 ? 7.635 -23.020 28.978 1.00 88.00 196 GLU A N 1
ATOM 1542 C CA . GLU A 1 196 ? 8.311 -24.318 28.850 1.00 88.00 196 GLU A CA 1
ATOM 1543 C C . GLU A 1 196 ? 9.682 -24.309 29.538 1.00 88.00 196 GLU A C 1
ATOM 1545 O O . GLU A 1 196 ? 10.671 -24.842 29.038 1.00 88.00 196 GLU A O 1
ATOM 1550 N N . ARG A 1 197 ? 9.763 -23.662 30.710 1.00 90.06 197 ARG A N 1
ATOM 1551 C CA . ARG A 1 197 ? 10.981 -23.591 31.544 1.00 90.06 197 ARG A CA 1
ATOM 1552 C C . ARG A 1 197 ? 12.210 -23.038 30.799 1.00 90.06 197 ARG A C 1
ATOM 1554 O O . ARG A 1 197 ? 13.331 -23.450 31.087 1.00 90.06 197 ARG A O 1
ATOM 1561 N N . ASN A 1 198 ? 12.004 -22.082 29.890 1.00 91.25 198 ASN A N 1
ATOM 1562 C CA . ASN A 1 198 ? 13.028 -21.473 29.030 1.00 91.25 198 ASN A CA 1
ATOM 1563 C C . ASN A 1 198 ? 13.692 -22.434 28.030 1.00 91.25 198 ASN A C 1
ATOM 1565 O O . ASN A 1 198 ? 14.787 -22.143 27.549 1.00 91.25 198 ASN A O 1
ATOM 1569 N N . LEU A 1 199 ? 13.048 -23.552 27.696 1.00 89.81 199 LEU A N 1
ATOM 1570 C CA . LEU A 1 199 ? 13.493 -24.405 26.598 1.00 89.81 199 LEU A CA 1
ATOM 1571 C C . LEU A 1 199 ? 13.093 -23.797 25.251 1.00 89.81 199 LEU A C 1
ATOM 1573 O O . LEU A 1 199 ? 12.064 -23.124 25.144 1.00 89.81 199 LEU A O 1
ATOM 1577 N N . THR A 1 200 ? 13.912 -24.026 24.228 1.00 92.00 200 THR A N 1
ATOM 1578 C CA . THR A 1 200 ? 13.608 -23.593 22.859 1.00 92.00 200 THR A CA 1
ATOM 1579 C C . THR A 1 200 ? 12.710 -24.599 22.139 1.00 92.00 200 THR A C 1
ATOM 1581 O O . THR A 1 200 ? 12.738 -25.784 22.491 1.00 92.00 200 THR A O 1
ATOM 1584 N N . PRO A 1 201 ? 11.943 -24.189 21.110 1.00 90.56 201 PRO A N 1
ATOM 1585 C CA . PRO A 1 201 ? 11.186 -25.123 20.276 1.00 90.56 201 PRO A CA 1
ATOM 1586 C C . PRO A 1 201 ? 12.020 -26.310 19.776 1.00 90.56 201 PRO A C 1
ATOM 1588 O O . PRO A 1 201 ? 11.599 -27.456 19.932 1.00 90.56 201 PRO A O 1
ATOM 1591 N N . ASN A 1 202 ? 13.243 -26.066 19.290 1.00 88.31 202 ASN A N 1
ATOM 1592 C CA . ASN A 1 202 ? 14.161 -27.135 18.888 1.00 88.31 202 ASN A CA 1
ATOM 1593 C C . ASN A 1 202 ? 14.534 -28.071 20.049 1.00 88.31 202 ASN A C 1
ATOM 1595 O O . ASN A 1 202 ? 14.559 -29.288 19.881 1.00 88.31 202 ASN A O 1
ATOM 1599 N N . GLN A 1 203 ? 14.814 -27.539 21.243 1.00 89.88 203 GLN A N 1
ATOM 1600 C CA . GLN A 1 203 ? 15.131 -28.369 22.412 1.00 89.88 203 GLN A CA 1
ATOM 1601 C C . GLN A 1 203 ? 13.946 -29.247 22.820 1.00 89.88 203 GLN A C 1
ATOM 1603 O O . GLN A 1 203 ? 14.131 -30.435 23.082 1.00 89.88 203 GLN A O 1
ATOM 1608 N N . LEU A 1 204 ? 12.737 -28.684 22.829 1.00 86.38 204 LEU A N 1
ATOM 1609 C CA . LEU A 1 204 ? 11.506 -29.425 23.103 1.00 86.38 204 LEU A CA 1
ATOM 1610 C C . LEU A 1 204 ? 11.278 -30.525 22.064 1.00 86.38 204 LEU A C 1
ATOM 1612 O O . LEU A 1 204 ? 10.939 -31.647 22.438 1.00 86.38 204 LEU A O 1
ATOM 1616 N N . TRP A 1 205 ? 11.536 -30.236 20.786 1.00 82.25 205 TRP A N 1
ATOM 1617 C CA . TRP A 1 205 ? 11.466 -31.214 19.702 1.00 82.25 205 TRP A CA 1
ATOM 1618 C C . TRP A 1 205 ? 12.426 -32.391 19.925 1.00 82.25 205 TRP A C 1
ATOM 1620 O O . TRP A 1 205 ? 11.995 -33.544 19.946 1.00 82.25 205 TRP A O 1
ATOM 1630 N N . TYR A 1 206 ? 13.712 -32.124 20.186 1.00 82.19 206 TYR A N 1
ATOM 1631 C CA . TYR A 1 206 ? 14.697 -33.176 20.474 1.00 82.19 206 TYR A CA 1
ATOM 1632 C C . TYR A 1 206 ? 14.365 -33.978 21.739 1.00 82.19 206 TYR A C 1
ATOM 1634 O O . TYR A 1 206 ? 14.559 -35.195 21.765 1.00 82.19 206 TYR A O 1
ATOM 1642 N N . MET A 1 207 ? 13.844 -33.327 22.782 1.00 83.12 207 MET A N 1
ATOM 1643 C CA . MET A 1 207 ? 13.390 -34.012 23.994 1.00 83.12 207 MET A CA 1
ATOM 1644 C C . MET A 1 207 ? 12.178 -34.910 23.718 1.00 83.12 207 MET A C 1
ATOM 1646 O O . MET A 1 207 ? 12.135 -36.035 24.215 1.00 83.12 207 MET A O 1
ATOM 1650 N N . GLY A 1 208 ? 11.229 -34.450 22.899 1.00 80.50 208 GLY A N 1
ATOM 1651 C CA . GLY A 1 208 ? 10.074 -35.235 22.463 1.00 80.50 208 GLY A CA 1
ATOM 1652 C C . GLY A 1 208 ? 10.481 -36.462 21.647 1.00 80.50 208 GLY A C 1
ATOM 1653 O O . GLY A 1 208 ? 10.013 -37.563 21.930 1.00 80.50 208 GLY A O 1
ATOM 1654 N N . LEU A 1 209 ? 11.427 -36.302 20.716 1.00 73.88 209 LEU A N 1
ATOM 1655 C CA . LEU A 1 209 ? 11.997 -37.396 19.919 1.00 73.88 209 LEU A CA 1
ATOM 1656 C C . LEU A 1 209 ? 12.628 -38.499 20.782 1.00 73.88 209 LEU A C 1
ATOM 1658 O O . LEU A 1 209 ? 12.488 -39.681 20.487 1.00 73.88 209 LEU A O 1
ATOM 1662 N N . GLN A 1 210 ? 13.316 -38.128 21.864 1.00 75.62 210 GLN A N 1
ATOM 1663 C CA . GLN A 1 210 ? 13.931 -39.097 22.779 1.00 75.62 210 GLN A CA 1
ATOM 1664 C C . GLN A 1 210 ? 12.906 -39.818 23.662 1.00 75.62 210 GLN A C 1
ATOM 1666 O O . GLN A 1 210 ? 13.136 -40.957 24.066 1.00 75.62 210 GLN A O 1
ATOM 1671 N N . GLN A 1 211 ? 11.790 -39.159 23.979 1.00 72.00 211 GLN A N 1
ATOM 1672 C CA . GLN A 1 211 ? 10.720 -39.720 24.807 1.00 72.00 211 GLN A CA 1
ATOM 1673 C C . GLN A 1 211 ? 9.759 -40.609 24.006 1.00 72.00 211 GLN A C 1
ATOM 1675 O O . GLN A 1 211 ? 9.152 -41.510 24.581 1.00 72.00 211 GLN A O 1
ATOM 1680 N N . ASN A 1 212 ? 9.648 -40.384 22.694 1.00 64.75 212 ASN A N 1
ATOM 1681 C CA . ASN A 1 212 ? 8.737 -41.084 21.793 1.00 64.75 212 ASN A CA 1
ATOM 1682 C C . ASN A 1 212 ? 9.534 -41.861 20.727 1.00 64.75 212 ASN A C 1
ATOM 1684 O O . ASN A 1 212 ? 9.581 -41.493 19.560 1.00 64.75 212 ASN A O 1
ATOM 1688 N N . SER A 1 213 ? 10.185 -42.956 21.132 1.00 57.97 213 SER A N 1
ATOM 1689 C CA . SER A 1 213 ? 10.989 -43.820 20.247 1.00 57.97 213 SER A CA 1
ATOM 1690 C C . SER A 1 213 ? 10.168 -44.746 19.328 1.00 57.97 213 SER A C 1
ATOM 1692 O O . SER A 1 213 ? 10.736 -45.627 18.681 1.00 57.97 213 SER A O 1
ATOM 1694 N N . GLY A 1 214 ? 8.842 -44.585 19.294 1.00 5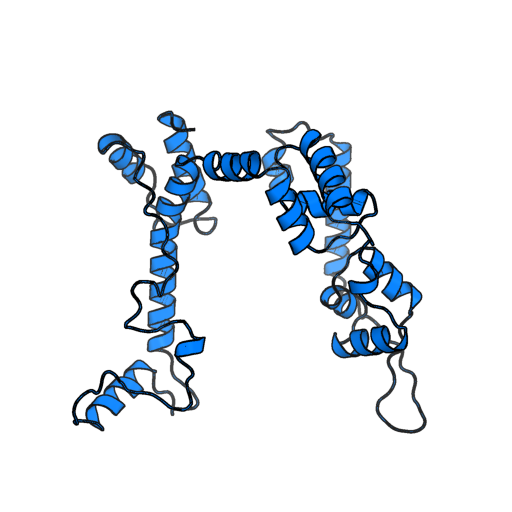6.41 214 GLY A N 1
ATOM 1695 C CA . GLY A 1 214 ? 7.923 -45.350 18.450 1.00 56.41 214 GLY A CA 1
ATOM 1696 C C . GLY A 1 214 ? 7.711 -44.692 17.088 1.00 56.41 214 GLY A C 1
ATOM 1697 O O . GLY A 1 214 ? 7.773 -43.472 16.986 1.00 56.41 214 GLY A O 1
ATOM 1698 N N . GLU A 1 215 ? 7.485 -45.524 16.068 1.00 54.53 215 GLU A N 1
ATOM 1699 C CA . GLU A 1 215 ? 7.278 -45.182 14.653 1.00 54.53 215 GLU A CA 1
ATOM 1700 C C . GLU A 1 215 ? 6.683 -43.785 14.426 1.00 54.53 215 GLU A C 1
ATOM 1702 O O . GLU A 1 215 ? 5.568 -43.483 14.854 1.00 54.53 215 GLU A O 1
ATOM 1707 N N . TYR A 1 216 ? 7.443 -42.944 13.718 1.00 51.00 216 TYR A N 1
ATOM 1708 C CA . TYR A 1 216 ? 6.953 -41.689 13.166 1.00 51.00 216 TYR A CA 1
ATOM 1709 C C . TYR A 1 216 ? 5.707 -41.986 12.338 1.00 51.00 216 TYR A C 1
ATOM 1711 O O . TYR A 1 216 ? 5.794 -42.615 11.287 1.00 51.00 216 TYR A O 1
ATOM 1719 N N . ASN A 1 217 ? 4.551 -41.540 12.812 1.00 53.12 217 ASN A N 1
ATOM 1720 C CA . ASN A 1 217 ? 3.365 -41.500 11.985 1.00 53.12 217 ASN A CA 1
ATOM 1721 C C . ASN A 1 217 ? 3.324 -40.103 11.361 1.00 53.12 217 ASN A C 1
ATOM 1723 O O . ASN A 1 217 ? 3.103 -39.126 12.077 1.00 53.12 217 ASN A O 1
ATOM 1727 N N . GLU A 1 218 ? 3.604 -39.999 10.057 1.00 51.28 218 GLU A N 1
ATOM 1728 C CA . GLU A 1 218 ? 3.472 -38.739 9.301 1.00 51.28 218 GLU A CA 1
ATOM 1729 C C . GLU A 1 218 ? 2.046 -38.161 9.421 1.00 51.28 218 GLU A C 1
ATOM 1731 O O . GLU A 1 218 ? 1.861 -36.950 9.325 1.00 51.28 218 GLU A O 1
ATOM 1736 N N . ASP A 1 219 ? 1.066 -38.999 9.778 1.00 50.59 219 ASP A N 1
ATOM 1737 C CA . ASP A 1 219 ? -0.323 -38.637 10.064 1.00 50.59 219 ASP A CA 1
ATOM 1738 C C . ASP A 1 219 ? -0.558 -38.253 11.539 1.00 50.59 219 ASP A C 1
ATOM 1740 O O . ASP A 1 219 ? -1.514 -38.707 12.182 1.00 50.59 219 ASP A O 1
ATOM 1744 N N . LEU A 1 220 ? 0.307 -37.418 12.127 1.00 51.91 220 LEU A N 1
ATOM 1745 C CA . LEU A 1 220 ? 0.094 -36.900 13.482 1.00 51.91 220 LEU A CA 1
ATOM 1746 C C . LEU A 1 220 ? -1.043 -35.859 13.481 1.00 51.91 220 LEU A C 1
ATOM 1748 O O . LEU A 1 220 ? -0.828 -34.647 13.542 1.00 51.91 220 LEU A O 1
ATOM 1752 N N . HIS A 1 221 ? -2.286 -36.333 13.410 1.00 49.72 221 HIS A N 1
ATOM 1753 C CA . HIS A 1 221 ? -3.477 -35.492 13.444 1.00 49.72 221 HIS A CA 1
ATOM 1754 C C . HIS A 1 221 ? -3.685 -34.967 14.872 1.00 49.72 221 HIS A C 1
ATOM 1756 O O . HIS A 1 221 ? -4.382 -35.573 15.684 1.00 49.72 221 HIS A O 1
ATOM 1762 N N . ILE A 1 222 ? -3.045 -33.845 15.213 1.00 55.59 222 ILE A N 1
ATOM 1763 C CA . ILE A 1 222 ? -3.240 -33.167 16.501 1.00 55.59 222 ILE A CA 1
ATOM 1764 C C . ILE A 1 222 ? -4.684 -32.635 16.526 1.00 55.59 222 ILE A C 1
ATOM 1766 O O . ILE A 1 222 ? -4.973 -31.677 15.813 1.00 55.59 222 ILE A O 1
ATOM 1770 N N . PRO A 1 223 ? -5.609 -33.189 17.336 1.00 50.19 223 PRO A N 1
ATOM 1771 C CA . PRO A 1 223 ? -7.044 -32.898 17.207 1.00 50.19 223 PRO A CA 1
ATOM 1772 C C . PRO A 1 223 ? -7.431 -31.442 17.506 1.00 50.19 223 PRO A C 1
ATOM 1774 O O . PRO A 1 223 ? -8.539 -31.023 17.190 1.00 50.19 223 PRO A O 1
ATOM 1777 N N . LEU A 1 224 ? -6.541 -30.679 18.151 1.00 50.53 224 LEU A N 1
ATOM 1778 C CA . LEU A 1 224 ? -6.739 -29.262 18.472 1.00 50.53 224 LEU A CA 1
ATOM 1779 C C . LEU A 1 224 ? -6.178 -28.292 17.424 1.00 50.53 224 LEU A C 1
ATOM 1781 O O . LEU A 1 224 ? -6.456 -27.097 17.527 1.00 50.53 224 LEU A O 1
ATOM 1785 N N . ILE A 1 225 ? -5.376 -28.760 16.465 1.00 49.19 225 ILE A N 1
ATOM 1786 C CA . ILE A 1 225 ? -4.802 -27.904 15.425 1.00 49.19 225 ILE A CA 1
ATOM 1787 C C . ILE A 1 225 ? -5.515 -28.227 14.119 1.00 49.19 225 ILE A C 1
ATOM 1789 O O . ILE A 1 225 ? -5.361 -29.305 13.554 1.00 49.19 225 ILE A O 1
ATOM 1793 N N . ASP A 1 226 ? -6.323 -27.275 13.663 1.00 59.12 226 ASP A N 1
ATOM 1794 C CA . ASP A 1 226 ? -6.975 -27.331 12.362 1.00 59.12 226 ASP A CA 1
ATOM 1795 C C . ASP A 1 226 ? -5.953 -27.005 11.262 1.00 59.12 226 ASP A C 1
ATOM 1797 O O . ASP A 1 226 ? -5.769 -25.851 10.860 1.00 59.12 226 ASP A O 1
ATOM 1801 N N . TRP A 1 227 ? -5.235 -28.038 10.820 1.00 54.88 227 TRP A N 1
ATOM 1802 C CA . TRP A 1 227 ? -4.267 -27.930 9.732 1.00 54.88 227 TRP A CA 1
ATOM 1803 C C . TRP A 1 227 ? -4.947 -27.620 8.389 1.00 54.88 227 TRP A C 1
ATOM 1805 O O . TRP A 1 227 ? -4.353 -26.906 7.578 1.00 54.88 227 TRP A O 1
ATOM 1815 N N . GLU A 1 228 ? -6.204 -28.042 8.186 1.00 52.91 228 GLU A N 1
ATOM 1816 C CA . GLU A 1 228 ? -6.993 -27.747 6.978 1.00 52.91 228 GLU A CA 1
ATOM 1817 C C . GLU A 1 228 ? -7.268 -26.240 6.843 1.00 52.91 228 GLU A C 1
ATOM 1819 O O . GLU A 1 228 ? -7.147 -25.682 5.751 1.00 52.91 228 GLU A O 1
ATOM 1824 N N . SER A 1 229 ? -7.521 -25.539 7.955 1.00 51.50 229 SER A N 1
ATOM 1825 C CA . SER A 1 229 ? -7.637 -24.070 7.966 1.00 51.50 229 SER A CA 1
ATOM 1826 C C . SER A 1 229 ? -6.302 -23.330 7.841 1.00 51.50 229 SER A C 1
ATOM 1828 O O . SER A 1 229 ? -6.296 -22.141 7.515 1.00 51.50 229 SER A O 1
ATOM 1830 N N . SER A 1 230 ? -5.168 -23.988 8.110 1.00 52.81 230 SER A N 1
ATOM 1831 C CA . SER A 1 230 ? -3.840 -23.363 8.004 1.00 52.81 230 SER A CA 1
ATOM 1832 C C . SER A 1 230 ? -3.318 -23.293 6.564 1.00 52.81 230 SER A C 1
ATOM 1834 O O . SER A 1 230 ? -2.407 -22.515 6.279 1.00 52.81 230 SER A O 1
ATOM 1836 N N . GLY A 1 231 ? -3.912 -24.077 5.654 1.00 50.59 231 GLY A N 1
ATOM 1837 C CA . GLY A 1 231 ? -3.518 -24.145 4.248 1.00 50.59 231 GLY A CA 1
ATOM 1838 C C . GLY A 1 231 ? -2.183 -24.850 4.003 1.00 50.59 231 GLY A C 1
ATOM 1839 O O . GLY A 1 231 ? -1.663 -24.735 2.901 1.00 50.59 231 GLY A O 1
ATOM 1840 N N . LEU A 1 232 ? -1.635 -25.549 5.006 1.00 44.84 232 LEU A N 1
ATOM 1841 C CA . LEU A 1 232 ? -0.390 -26.321 4.954 1.00 44.84 232 LEU A CA 1
ATOM 1842 C C . LEU A 1 232 ? -0.711 -27.819 4.999 1.00 44.84 232 LEU A C 1
ATOM 1844 O O . LEU A 1 232 ? -0.535 -28.469 6.028 1.00 44.84 232 LEU A O 1
ATOM 1848 N N . ILE A 1 233 ? -1.227 -28.364 3.898 1.00 52.22 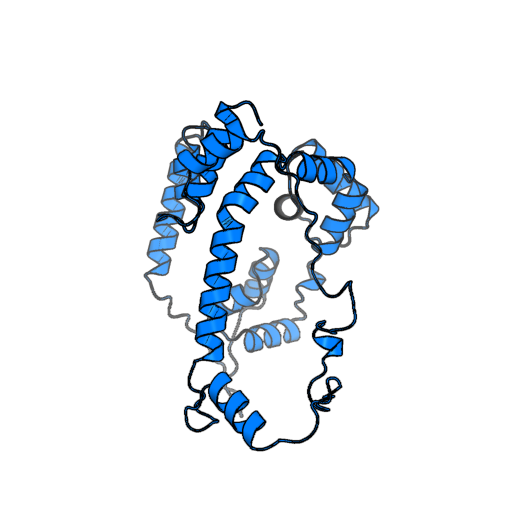233 ILE A N 1
ATOM 1849 C CA . ILE A 1 233 ? -1.462 -29.806 3.762 1.00 52.22 233 ILE A CA 1
ATOM 1850 C C . ILE A 1 233 ? -0.256 -30.401 3.011 1.00 52.22 233 ILE A C 1
ATOM 1852 O O . ILE A 1 233 ? -0.058 -30.049 1.847 1.00 52.22 233 ILE A O 1
ATOM 1856 N N . PRO A 1 234 ? 0.553 -31.293 3.626 1.00 45.34 234 PRO A N 1
ATOM 1857 C CA . PRO A 1 234 ? 1.780 -31.832 3.018 1.00 45.34 234 PRO A CA 1
ATOM 1858 C C . PRO A 1 234 ? 1.577 -32.565 1.683 1.00 45.34 234 PRO A C 1
ATOM 1860 O O . PRO A 1 234 ? 2.526 -32.732 0.921 1.00 45.34 234 PRO A O 1
ATOM 1863 N N . SER A 1 235 ? 0.353 -33.013 1.398 1.00 49.59 235 SER A N 1
ATOM 1864 C CA . SER A 1 235 ? -0.006 -33.807 0.220 1.00 49.59 235 SER A CA 1
ATOM 1865 C C . SER A 1 235 ? -0.586 -32.999 -0.949 1.00 49.59 235 SER A C 1
ATOM 1867 O O . SER A 1 235 ? -0.788 -33.566 -2.024 1.00 49.59 235 SER A O 1
ATOM 1869 N N . ASP A 1 236 ? -0.818 -31.691 -0.792 1.00 45.59 236 ASP A N 1
ATOM 1870 C CA . ASP A 1 236 ? -1.394 -30.855 -1.849 1.00 45.59 236 ASP A CA 1
ATOM 1871 C C . ASP A 1 236 ? -0.283 -30.157 -2.654 1.00 45.59 236 ASP A C 1
ATOM 1873 O O . ASP A 1 236 ? 0.332 -29.199 -2.192 1.00 45.59 236 ASP A O 1
ATOM 1877 N N . LEU A 1 237 ? -0.039 -30.570 -3.906 1.00 47.75 237 LEU A N 1
ATOM 1878 C CA . LEU A 1 237 ? 0.919 -29.883 -4.802 1.00 47.75 237 LEU A CA 1
ATOM 1879 C C . LEU A 1 237 ? 0.523 -28.419 -5.118 1.00 47.75 237 LEU A C 1
ATOM 1881 O O . LEU A 1 237 ? 1.314 -27.655 -5.680 1.00 47.75 237 LEU A O 1
ATOM 1885 N N . ASN A 1 238 ? -0.693 -28.018 -4.738 1.00 50.12 238 ASN A N 1
ATOM 1886 C CA . ASN A 1 238 ? -1.222 -26.661 -4.863 1.00 50.12 238 ASN A CA 1
ATOM 1887 C C . ASN A 1 238 ? -1.195 -25.860 -3.544 1.00 50.12 238 ASN A C 1
ATOM 1889 O O . ASN A 1 238 ? -1.646 -24.713 -3.523 1.00 50.12 238 ASN A O 1
ATOM 1893 N N . CYS A 1 239 ? -0.660 -26.426 -2.457 1.00 40.41 239 CYS A N 1
ATOM 1894 C CA . CYS A 1 239 ? -0.432 -25.731 -1.192 1.00 40.41 239 CYS A CA 1
ATOM 1895 C C . CYS A 1 239 ? 0.779 -24.791 -1.335 1.00 40.41 239 CYS A C 1
ATOM 1897 O O . CYS A 1 239 ? 1.930 -25.148 -1.086 1.00 40.41 239 CYS A O 1
ATOM 1899 N N . GLY A 1 240 ? 0.520 -23.568 -1.788 1.00 51.31 240 GLY A N 1
ATOM 1900 C CA . GLY A 1 240 ? 1.529 -22.521 -1.888 1.00 51.31 240 GLY A CA 1
ATOM 1901 C C . GLY A 1 240 ? 1.134 -21.448 -2.890 1.00 51.31 240 GLY A C 1
ATOM 1902 O O . GLY A 1 240 ? 0.443 -21.706 -3.875 1.00 51.31 240 GLY A O 1
ATOM 1903 N N . ILE A 1 241 ? 1.580 -20.214 -2.651 1.00 50.78 241 ILE A N 1
ATOM 1904 C CA . ILE A 1 241 ? 1.538 -19.178 -3.682 1.00 50.78 241 ILE A CA 1
ATOM 1905 C C . ILE A 1 241 ? 2.535 -19.614 -4.762 1.00 50.78 241 ILE A C 1
ATOM 1907 O O . ILE A 1 241 ? 3.738 -19.425 -4.604 1.00 50.78 241 ILE A O 1
ATOM 1911 N N . HIS A 1 242 ? 2.038 -20.223 -5.840 1.00 46.09 242 HIS A N 1
ATOM 1912 C CA . HIS A 1 242 ? 2.826 -20.499 -7.041 1.00 46.09 242 HIS A CA 1
ATOM 1913 C C . HIS A 1 242 ? 3.167 -19.165 -7.704 1.00 46.09 242 HIS A C 1
ATOM 1915 O O . HIS A 1 242 ? 2.347 -18.573 -8.408 1.00 46.09 242 HIS A O 1
ATOM 1921 N N . ILE A 1 243 ? 4.359 -18.651 -7.407 1.00 54.28 243 ILE A N 1
ATOM 1922 C CA . ILE A 1 243 ? 4.917 -17.482 -8.083 1.00 54.28 243 ILE A CA 1
ATOM 1923 C C . ILE A 1 243 ? 5.375 -17.973 -9.461 1.00 54.28 243 ILE A C 1
ATOM 1925 O O . ILE A 1 243 ? 6.230 -18.856 -9.507 1.00 54.28 243 ILE A O 1
ATOM 1929 N N . PRO A 1 244 ? 4.830 -17.445 -10.572 1.00 55.84 244 PRO A N 1
ATOM 1930 C CA . PRO A 1 244 ? 5.327 -17.781 -11.898 1.00 55.84 244 PRO A CA 1
ATOM 1931 C C . PRO A 1 244 ? 6.828 -17.501 -11.955 1.00 55.84 244 PRO A C 1
ATOM 1933 O O . PRO A 1 244 ? 7.262 -16.409 -11.573 1.00 55.84 244 PRO A O 1
ATOM 1936 N N . GLU A 1 245 ? 7.618 -18.474 -12.406 1.00 56.88 245 GLU A N 1
ATOM 1937 C CA . GLU A 1 245 ? 9.037 -18.250 -12.662 1.00 56.88 245 GLU A CA 1
ATOM 1938 C C . GLU A 1 245 ? 9.146 -17.155 -13.728 1.00 56.88 245 GLU A C 1
ATOM 1940 O O . GLU A 1 245 ? 8.746 -17.327 -14.877 1.00 56.88 245 GLU A O 1
ATOM 1945 N N . SER A 1 246 ? 9.597 -15.969 -13.317 1.00 63.03 246 SER A N 1
ATOM 1946 C CA . SER A 1 246 ? 9.925 -14.908 -14.261 1.00 63.03 246 SER A CA 1
ATOM 1947 C C . SER A 1 246 ? 11.253 -15.287 -14.892 1.00 63.03 246 SER A C 1
ATOM 1949 O O . SER A 1 246 ? 12.281 -15.232 -14.215 1.00 63.03 246 SER A O 1
ATOM 1951 N N . ASP A 1 247 ? 11.230 -15.652 -16.171 1.00 69.12 247 ASP A N 1
ATOM 1952 C CA . ASP A 1 247 ? 12.446 -15.926 -16.928 1.00 69.12 247 ASP A CA 1
ATOM 1953 C C . ASP A 1 247 ? 13.415 -14.742 -16.825 1.00 69.12 247 ASP A C 1
ATOM 1955 O O . ASP A 1 247 ? 13.014 -13.573 -16.868 1.00 69.12 247 ASP A O 1
ATOM 1959 N N . CYS A 1 248 ? 14.705 -15.047 -16.666 1.00 77.25 248 CYS A N 1
ATOM 1960 C CA . CYS A 1 248 ? 15.749 -14.032 -16.696 1.00 77.25 248 CYS A CA 1
ATOM 1961 C C . CYS A 1 248 ? 15.743 -13.373 -18.087 1.00 77.25 248 CYS A C 1
ATOM 1963 O O . CYS A 1 248 ? 16.015 -14.064 -19.071 1.00 77.25 248 CYS A O 1
ATOM 1965 N N . PRO A 1 249 ? 15.464 -12.060 -18.199 1.00 79.56 249 PRO A N 1
ATOM 1966 C CA . PRO A 1 249 ? 15.422 -11.390 -19.491 1.00 79.56 249 PRO A CA 1
ATOM 1967 C C . PRO A 1 249 ? 16.828 -11.146 -20.056 1.00 79.56 249 PRO A C 1
ATOM 19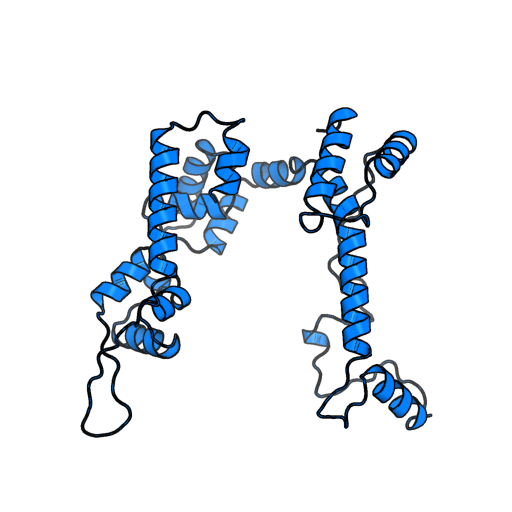69 O O . PRO A 1 249 ? 16.957 -10.858 -21.240 1.00 79.56 249 PRO A O 1
ATOM 1972 N N . LEU A 1 250 ? 17.870 -11.256 -19.220 1.00 83.62 250 LEU A N 1
ATOM 1973 C CA . LEU A 1 250 ? 19.252 -10.933 -19.559 1.00 83.62 250 LEU A CA 1
ATOM 1974 C C . LEU A 1 250 ? 19.999 -12.118 -20.169 1.00 83.62 250 LEU A C 1
ATOM 1976 O O . LEU A 1 250 ? 19.905 -13.256 -19.696 1.00 83.62 250 LEU A O 1
ATOM 1980 N N . ARG A 1 251 ? 20.845 -11.823 -21.158 1.00 87.44 251 ARG A N 1
ATOM 1981 C CA . ARG A 1 251 ? 21.853 -12.767 -21.658 1.00 87.44 251 ARG A CA 1
ATOM 1982 C C . ARG A 1 251 ? 22.905 -13.049 -20.574 1.00 87.44 251 ARG A C 1
ATOM 1984 O O . ARG A 1 251 ? 23.120 -12.203 -19.707 1.00 87.44 251 ARG A O 1
ATOM 1991 N N . PRO A 1 252 ? 23.629 -14.182 -20.631 1.00 88.69 252 PRO A N 1
ATOM 1992 C CA . PRO A 1 252 ? 24.643 -14.517 -19.627 1.00 88.69 252 PRO A CA 1
ATOM 1993 C C . PRO A 1 252 ? 25.691 -13.416 -19.390 1.00 88.69 252 PRO A C 1
ATOM 1995 O O . PRO A 1 252 ? 26.046 -13.152 -18.244 1.00 88.69 252 PRO A O 1
ATOM 1998 N N . ASP A 1 253 ? 26.132 -12.731 -20.450 1.00 90.44 253 ASP A N 1
ATOM 1999 C CA . ASP A 1 253 ? 27.120 -11.647 -20.358 1.00 90.44 253 ASP A CA 1
ATOM 2000 C C . ASP A 1 253 ? 26.544 -10.385 -19.687 1.00 90.44 253 ASP A C 1
ATOM 2002 O O . ASP A 1 253 ? 27.207 -9.740 -18.874 1.00 90.44 253 ASP A O 1
ATOM 2006 N N . GLU A 1 254 ? 25.280 -10.062 -19.975 1.00 90.06 254 GLU A N 1
ATOM 2007 C CA . GLU A 1 254 ? 24.536 -8.950 -19.363 1.00 90.06 254 GLU A CA 1
ATOM 2008 C C . GLU A 1 254 ? 24.259 -9.236 -17.879 1.00 90.06 254 GLU A C 1
ATOM 2010 O O . GLU A 1 254 ? 24.418 -8.372 -17.019 1.00 90.06 254 GLU A O 1
ATOM 2015 N N . LEU A 1 255 ? 23.916 -10.484 -17.550 1.00 89.62 255 LEU A N 1
ATOM 2016 C CA . LEU A 1 255 ? 23.720 -10.925 -16.173 1.00 89.62 255 LEU A CA 1
ATOM 2017 C C . LEU A 1 255 ? 25.031 -10.892 -15.373 1.00 89.62 255 LEU A C 1
ATOM 2019 O O . LEU A 1 255 ? 25.036 -10.494 -14.208 1.00 89.62 255 LEU A O 1
ATOM 2023 N N . ALA A 1 256 ? 26.156 -11.275 -15.984 1.00 90.06 256 ALA A N 1
ATOM 2024 C CA . ALA A 1 256 ? 27.472 -11.151 -15.360 1.00 90.06 256 ALA A CA 1
ATOM 2025 C C . ALA A 1 256 ? 27.830 -9.681 -15.077 1.00 90.06 256 ALA A C 1
ATOM 2027 O O . ALA A 1 256 ? 28.346 -9.370 -14.000 1.00 90.06 256 ALA A O 1
ATOM 2028 N N . GLY A 1 257 ? 27.498 -8.774 -16.002 1.00 90.81 257 GLY A N 1
ATOM 2029 C CA . GLY A 1 257 ? 27.639 -7.333 -15.796 1.00 90.81 257 GLY A CA 1
ATOM 2030 C C . GLY A 1 257 ? 26.768 -6.806 -14.651 1.00 90.81 257 GLY A C 1
ATOM 2031 O O . GLY A 1 257 ? 27.261 -6.046 -13.815 1.00 90.81 257 GLY A O 1
ATOM 2032 N N . LEU A 1 258 ? 25.520 -7.273 -14.539 1.00 91.25 258 LEU A N 1
ATOM 2033 C CA . LEU A 1 258 ? 24.636 -6.923 -13.423 1.00 91.25 258 LEU A CA 1
ATOM 2034 C C . LEU A 1 258 ? 25.178 -7.420 -12.074 1.00 91.25 258 LEU A C 1
ATOM 2036 O O . LEU A 1 258 ? 25.190 -6.657 -11.108 1.00 91.25 258 LEU A O 1
ATOM 2040 N N . HIS A 1 259 ? 25.670 -8.663 -12.002 1.00 92.69 259 HIS A N 1
ATOM 2041 C CA . HIS A 1 259 ? 26.296 -9.205 -10.788 1.00 92.69 259 HIS A CA 1
ATOM 2042 C C . HIS A 1 259 ? 27.529 -8.402 -10.357 1.00 92.69 259 HIS A C 1
ATOM 2044 O O . HIS A 1 259 ? 27.752 -8.214 -9.160 1.00 92.69 259 HIS A O 1
ATOM 2050 N N . ALA A 1 260 ? 28.319 -7.911 -11.317 1.00 90.62 260 ALA A N 1
ATOM 2051 C CA . ALA A 1 260 ? 29.466 -7.054 -11.035 1.00 90.62 260 ALA A CA 1
ATOM 2052 C C . ALA A 1 260 ? 29.047 -5.654 -10.548 1.00 90.62 260 ALA A C 1
ATOM 2054 O O . ALA A 1 260 ? 29.710 -5.082 -9.682 1.00 90.62 260 ALA A O 1
ATOM 2055 N N . ALA A 1 261 ? 27.950 -5.109 -11.081 1.00 89.00 261 ALA A N 1
ATOM 2056 C CA . ALA A 1 261 ? 27.458 -3.774 -10.743 1.00 89.00 261 ALA A CA 1
ATOM 2057 C C . ALA A 1 261 ? 26.705 -3.728 -9.403 1.00 89.00 261 ALA A C 1
ATOM 2059 O O . ALA A 1 261 ? 26.854 -2.780 -8.628 1.00 89.00 261 ALA A O 1
ATOM 2060 N N . VAL A 1 262 ? 25.889 -4.745 -9.114 1.00 92.25 262 VAL A N 1
ATOM 2061 C CA . VAL A 1 262 ? 24.980 -4.752 -7.964 1.00 92.25 262 VAL A CA 1
ATOM 2062 C C . VAL A 1 262 ? 25.103 -6.059 -7.206 1.00 92.25 262 VAL A C 1
ATOM 2064 O O . VAL A 1 262 ? 24.626 -7.090 -7.660 1.00 92.25 262 VAL A O 1
ATOM 2067 N N . ALA A 1 263 ? 25.642 -5.990 -5.988 1.00 92.12 263 ALA A N 1
ATOM 2068 C CA . ALA A 1 263 ? 25.562 -7.074 -5.015 1.00 92.12 263 ALA A CA 1
ATOM 2069 C C . ALA A 1 263 ? 24.257 -6.955 -4.189 1.00 92.12 263 ALA A C 1
ATOM 2071 O O . ALA A 1 263 ? 24.179 -6.066 -3.328 1.00 92.12 263 ALA A O 1
ATOM 2072 N N . PRO A 1 264 ? 23.246 -7.834 -4.377 1.00 90.44 264 PRO A N 1
ATOM 2073 C CA . PRO A 1 264 ? 21.942 -7.716 -3.706 1.00 90.44 264 PRO A CA 1
ATOM 2074 C C . PRO A 1 264 ? 22.038 -7.752 -2.177 1.00 90.44 264 PRO A C 1
ATOM 2076 O O . PRO A 1 264 ? 21.393 -6.968 -1.473 1.00 90.44 264 PRO A O 1
ATOM 2079 N N . MET A 1 265 ? 22.909 -8.622 -1.662 1.00 92.50 265 MET A N 1
ATOM 2080 C CA . MET A 1 265 ? 23.150 -8.828 -0.229 1.00 92.50 265 MET A CA 1
ATOM 2081 C C . MET A 1 265 ? 24.156 -7.842 0.379 1.00 92.50 265 MET A C 1
ATOM 2083 O O . MET A 1 265 ? 24.449 -7.918 1.569 1.00 92.50 265 MET A O 1
ATOM 2087 N N . GLY A 1 266 ? 24.684 -6.906 -0.414 1.00 88.81 266 GLY A N 1
ATOM 2088 C CA . GLY A 1 266 ? 25.577 -5.867 0.087 1.00 88.81 266 GLY A CA 1
ATOM 2089 C C . GLY A 1 266 ? 24.879 -4.879 1.037 1.00 88.81 266 GLY A C 1
ATOM 2090 O O . GLY A 1 266 ? 23.643 -4.825 1.097 1.00 88.81 266 GLY A O 1
ATOM 2091 N N . PRO A 1 267 ? 25.654 -4.039 1.751 1.00 89.19 267 PRO A N 1
ATOM 2092 C CA . PRO A 1 267 ? 25.105 -3.010 2.629 1.00 89.19 267 PRO A CA 1
ATOM 2093 C C . PRO A 1 267 ? 24.186 -2.073 1.843 1.00 89.19 267 PRO A C 1
ATOM 2095 O O . PRO A 1 267 ? 24.480 -1.712 0.700 1.00 89.19 267 PRO A O 1
ATOM 2098 N N . SER A 1 268 ? 23.065 -1.707 2.458 1.00 90.06 268 SER A N 1
ATOM 2099 C CA . SER A 1 268 ? 22.019 -0.891 1.848 1.00 90.06 268 SER A CA 1
ATOM 2100 C C . SER A 1 268 ? 21.565 0.191 2.812 1.00 90.06 268 SER A C 1
ATOM 2102 O O . SER A 1 268 ? 21.390 -0.058 4.005 1.00 90.06 268 SER A O 1
ATOM 2104 N N . ILE A 1 269 ? 21.364 1.384 2.263 1.00 85.50 269 ILE A N 1
ATOM 2105 C CA . ILE A 1 269 ? 20.939 2.574 3.007 1.00 85.50 269 ILE A CA 1
ATOM 2106 C C . ILE A 1 269 ? 19.413 2.693 3.107 1.00 85.50 269 ILE A C 1
ATOM 2108 O O . ILE A 1 269 ? 18.910 3.486 3.897 1.00 85.50 269 ILE A O 1
ATOM 2112 N N . CYS A 1 270 ? 18.668 1.918 2.312 1.00 86.31 270 CYS A N 1
ATOM 2113 C CA . CYS A 1 270 ? 17.211 1.991 2.249 1.00 86.31 270 CYS A CA 1
ATOM 2114 C C . CYS A 1 270 ? 16.576 0.604 2.062 1.00 86.31 270 CYS A C 1
ATOM 2116 O O . CYS A 1 270 ? 15.804 0.376 1.136 1.00 86.31 270 CYS A O 1
ATOM 2118 N N . MET A 1 271 ? 16.921 -0.360 2.922 1.00 85.00 271 MET A N 1
ATOM 2119 C CA . MET A 1 271 ? 16.294 -1.697 2.963 1.00 85.00 271 MET A CA 1
ATOM 2120 C C . MET A 1 271 ? 16.270 -2.462 1.620 1.00 85.00 271 MET A C 1
ATOM 2122 O O . MET A 1 271 ? 15.509 -3.407 1.449 1.00 85.00 271 MET A O 1
ATOM 2126 N N . GLY A 1 272 ? 17.146 -2.118 0.679 1.00 87.12 272 GLY A N 1
ATOM 2127 C CA . GLY A 1 272 ? 17.290 -2.741 -0.639 1.00 87.12 272 GLY A CA 1
ATOM 2128 C C . GLY A 1 272 ? 16.771 -1.882 -1.782 1.00 87.12 272 GLY A C 1
ATOM 2129 O O . GLY A 1 272 ? 17.104 -2.162 -2.927 1.00 87.12 272 GLY A O 1
ATOM 2130 N N . VAL A 1 273 ? 16.038 -0.802 -1.499 1.00 88.81 273 VAL A N 1
ATOM 2131 C CA . VAL A 1 273 ? 15.520 0.114 -2.527 1.00 88.81 273 VAL A CA 1
ATOM 2132 C C . VAL A 1 273 ? 16.658 0.751 -3.325 1.00 88.81 273 VAL A C 1
ATOM 2134 O O . VAL A 1 273 ? 16.583 0.825 -4.545 1.00 88.81 273 VAL A O 1
ATOM 2137 N N . ASP A 1 274 ? 17.750 1.137 -2.664 1.00 88.88 274 ASP A N 1
ATOM 2138 C CA . ASP A 1 274 ? 18.951 1.662 -3.321 1.00 88.88 274 ASP A CA 1
ATOM 2139 C C . ASP A 1 274 ? 19.579 0.645 -4.287 1.00 88.88 274 ASP A C 1
ATOM 2141 O O . ASP A 1 274 ? 19.983 1.011 -5.384 1.00 88.88 274 ASP A O 1
ATOM 2145 N N . LYS A 1 275 ? 19.601 -0.644 -3.928 1.00 91.50 275 LYS A N 1
ATOM 2146 C CA . LYS A 1 275 ? 20.121 -1.710 -4.801 1.00 91.50 275 LYS A CA 1
ATOM 2147 C C . LYS A 1 275 ? 19.214 -1.958 -5.998 1.00 91.50 275 LYS A C 1
ATOM 2149 O O . LYS A 1 275 ? 19.709 -2.121 -7.108 1.00 91.50 275 LYS A O 1
ATOM 2154 N N . TYR A 1 276 ? 17.905 -1.930 -5.769 1.00 92.19 276 TYR A N 1
ATOM 2155 C CA . TYR A 1 276 ? 16.905 -2.041 -6.822 1.00 92.19 276 TYR A CA 1
ATOM 2156 C C . TYR A 1 276 ? 17.041 -0.909 -7.848 1.00 92.19 276 TYR A C 1
ATOM 2158 O O . TYR A 1 276 ? 17.020 -1.178 -9.045 1.00 92.19 276 TYR A O 1
ATOM 2166 N N . LEU A 1 277 ? 17.241 0.335 -7.398 1.00 90.19 277 LEU A N 1
ATOM 2167 C CA . LEU A 1 277 ? 17.416 1.478 -8.297 1.00 90.19 277 LEU A CA 1
ATOM 2168 C C . LEU A 1 277 ? 18.677 1.346 -9.159 1.00 90.19 277 LEU A C 1
ATOM 2170 O O . LEU A 1 277 ? 18.600 1.583 -10.359 1.00 90.19 277 LEU A O 1
ATOM 2174 N N . VAL A 1 278 ? 19.803 0.907 -8.584 1.00 91.12 278 VAL A N 1
ATOM 2175 C CA . VAL A 1 278 ? 21.040 0.681 -9.357 1.00 91.12 278 VAL A CA 1
ATOM 2176 C C . VAL A 1 278 ? 20.878 -0.487 -10.338 1.00 91.12 278 VAL A C 1
ATOM 2178 O O . VAL A 1 278 ? 21.360 -0.416 -11.465 1.00 91.12 278 VAL A O 1
ATOM 2181 N N . ALA A 1 279 ? 20.170 -1.553 -9.949 1.00 91.38 279 ALA A N 1
ATOM 2182 C CA . ALA A 1 279 ? 19.879 -2.668 -10.851 1.00 91.38 279 ALA A CA 1
ATOM 2183 C C . ALA A 1 279 ? 19.001 -2.220 -12.029 1.00 91.38 279 ALA A C 1
ATOM 2185 O O . ALA A 1 279 ? 19.251 -2.608 -13.167 1.00 91.38 279 ALA A O 1
ATOM 2186 N N . LEU A 1 280 ? 18.010 -1.369 -11.760 1.00 89.75 280 LEU A N 1
ATOM 2187 C CA . LEU A 1 280 ? 17.131 -0.809 -12.778 1.00 89.75 280 LEU A CA 1
ATOM 2188 C C . LEU A 1 280 ? 17.883 0.141 -13.720 1.00 89.75 280 LEU A C 1
ATOM 2190 O O . LEU A 1 280 ? 17.709 0.073 -14.931 1.00 89.75 280 LEU A O 1
ATOM 2194 N N . GLU A 1 281 ? 18.756 0.992 -13.180 1.00 90.00 281 GLU A N 1
ATOM 2195 C CA . GLU A 1 281 ? 19.617 1.871 -13.975 1.00 90.00 281 GLU A CA 1
ATOM 2196 C C . GLU A 1 281 ? 20.540 1.066 -14.899 1.00 90.00 281 GLU A C 1
ATOM 2198 O O . GLU A 1 281 ? 20.675 1.395 -16.080 1.00 90.00 281 GLU A O 1
ATOM 2203 N N . TYR A 1 282 ? 21.104 -0.040 -14.398 1.00 90.94 282 TYR A N 1
ATOM 2204 C CA . TYR A 1 282 ? 21.860 -0.972 -15.226 1.00 90.94 282 TYR A CA 1
ATOM 2205 C C . TYR A 1 282 ? 20.993 -1.535 -16.356 1.00 90.94 282 TYR A C 1
ATOM 2207 O O . TYR A 1 282 ? 21.402 -1.445 -17.510 1.00 90.94 282 TYR A O 1
ATOM 2215 N N . MET A 1 283 ? 19.789 -2.041 -16.061 1.00 88.25 283 MET A N 1
ATOM 2216 C CA . MET A 1 283 ? 18.882 -2.578 -17.085 1.00 88.25 283 MET A CA 1
ATOM 2217 C C . MET A 1 283 ? 18.515 -1.549 -18.161 1.00 88.25 283 MET A C 1
ATOM 2219 O O . MET A 1 283 ? 18.570 -1.870 -19.350 1.00 88.25 283 MET A O 1
ATOM 2223 N N . HIS A 1 284 ? 18.247 -0.300 -17.773 1.00 87.81 284 HIS A N 1
ATOM 2224 C CA . HIS A 1 284 ? 18.021 0.783 -18.732 1.00 87.81 284 HIS A CA 1
ATOM 2225 C C . HIS A 1 284 ? 19.266 1.053 -19.596 1.00 87.81 284 HIS A C 1
ATOM 2227 O O . HIS A 1 284 ? 19.143 1.293 -20.797 1.00 87.81 284 HIS A O 1
ATOM 2233 N N . SER A 1 285 ? 20.475 0.975 -19.022 1.00 87.50 285 SER A N 1
ATOM 2234 C CA . SER A 1 285 ? 21.730 1.220 -19.753 1.00 87.50 285 SER A CA 1
ATOM 2235 C C . SER A 1 285 ? 22.013 0.197 -20.861 1.00 87.50 285 SER A C 1
ATOM 2237 O O . SER A 1 285 ? 22.666 0.530 -21.850 1.00 87.50 285 SER A O 1
ATOM 2239 N N . ILE A 1 286 ? 21.491 -1.026 -20.720 1.00 88.12 286 ILE A N 1
ATOM 2240 C CA . ILE A 1 286 ? 21.604 -2.105 -21.713 1.00 88.12 286 ILE A CA 1
ATOM 2241 C C . ILE A 1 286 ? 20.354 -2.236 -22.602 1.00 88.12 286 ILE A C 1
ATOM 2243 O O . ILE A 1 286 ? 20.264 -3.169 -23.397 1.00 88.12 286 ILE A O 1
ATOM 2247 N N . GLY A 1 287 ? 19.420 -1.279 -22.527 1.00 81.69 287 GLY A N 1
ATOM 2248 C CA . GLY A 1 287 ? 18.301 -1.146 -23.466 1.00 81.69 287 GLY A CA 1
ATOM 2249 C C . GLY A 1 287 ? 17.027 -1.914 -23.105 1.00 81.69 287 GLY A C 1
ATOM 2250 O O . GLY A 1 287 ? 16.167 -2.074 -23.970 1.00 81.69 287 GLY A O 1
ATOM 2251 N N . TYR A 1 288 ? 16.888 -2.380 -21.861 1.00 79.81 288 TYR A N 1
ATOM 2252 C CA . TYR A 1 288 ? 15.628 -2.930 -21.353 1.00 79.81 288 TYR A CA 1
ATOM 2253 C C . TYR A 1 288 ? 14.845 -1.795 -20.689 1.00 79.81 288 TYR A C 1
ATOM 2255 O O . TYR A 1 288 ? 15.366 -1.175 -19.768 1.00 79.81 288 TYR A O 1
ATOM 2263 N N . GLU A 1 289 ? 13.630 -1.510 -21.168 1.00 63.47 289 GLU A N 1
ATOM 2264 C CA . GLU A 1 289 ? 12.727 -0.502 -20.585 1.00 63.47 289 GLU A CA 1
ATOM 2265 C C . GLU A 1 289 ? 11.863 -1.040 -19.450 1.00 63.47 289 GLU A C 1
ATOM 2267 O O . GLU A 1 289 ? 11.446 -2.219 -19.521 1.00 63.47 289 GLU A O 1
#

Sequence (289 aa):
ELVVLSALSSQLEIPQAVFDAITEVHCLVSRQHEQETAVTVLLERGNSGRPRVILSEEYVSELLNMGLSVKCIAKLVGVSRWTLQRRMNEWGLSVRGLYSDLTNDELDILVSAIHSSSPNAGYRMMMGLLRAQGHRVQWQRIRASMHRVDTVGIVSRMAELRSAHLFCCHYTFIPRLQAQLGVFTDGWDNHPLSTERNLTPNQLWYMGLQQNSGEYNEDLHIPLIDWESSGLIPSDLNCGIHIPESDCPLRPDELAGLHAAVAPMGPSICMGVDKYLVALEYMHSIGYE